Protein AF-A0A0J6EW82-F1 (afdb_monomer)

Structure (mmCIF, N/CA/C/O backbone):
data_AF-A0A0J6EW82-F1
#
_entry.id   AF-A0A0J6EW82-F1
#
loop_
_atom_site.group_PDB
_atom_site.id
_atom_site.type_symbol
_atom_site.label_atom_id
_atom_site.label_alt_id
_atom_site.label_comp_id
_atom_site.label_asym_id
_atom_site.label_entity_id
_atom_site.label_seq_id
_atom_site.pdbx_PDB_ins_code
_atom_site.Cartn_x
_atom_site.Cartn_y
_atom_site.Cartn_z
_atom_site.occupancy
_atom_site.B_iso_or_equiv
_atom_site.auth_seq_id
_atom_site.auth_comp_id
_atom_site.auth_asym_id
_atom_site.auth_atom_id
_atom_site.pdbx_PDB_model_num
ATOM 1 N N . MET A 1 1 ? 5.554 11.440 16.173 1.00 38.88 1 MET A N 1
ATOM 2 C CA . MET A 1 1 ? 5.107 10.411 15.212 1.00 38.88 1 MET A CA 1
ATOM 3 C C . MET A 1 1 ? 6.269 9.460 15.094 1.00 38.88 1 MET A C 1
ATOM 5 O O . MET A 1 1 ? 7.250 9.786 14.437 1.00 38.88 1 MET A O 1
ATOM 9 N N . ASP A 1 2 ? 6.217 8.384 15.868 1.00 30.38 2 ASP A N 1
ATOM 10 C CA . ASP A 1 2 ? 7.361 7.499 16.044 1.00 30.38 2 ASP A CA 1
ATOM 11 C C . ASP A 1 2 ? 7.336 6.443 14.943 1.00 30.38 2 ASP A C 1
ATOM 13 O O . ASP A 1 2 ? 6.440 5.604 14.874 1.00 30.38 2 ASP A O 1
ATOM 17 N N . MET A 1 3 ? 8.297 6.568 14.030 1.00 38.28 3 MET A N 1
ATOM 18 C CA . MET A 1 3 ? 8.559 5.620 12.953 1.00 38.28 3 MET A CA 1
ATOM 19 C C . MET A 1 3 ? 8.978 4.273 13.560 1.00 38.28 3 MET A C 1
ATOM 21 O O . MET A 1 3 ? 9.815 4.232 14.463 1.00 38.28 3 MET A O 1
ATOM 25 N N . ILE A 1 4 ? 8.410 3.169 13.068 1.00 42.91 4 ILE A N 1
ATOM 26 C CA . ILE A 1 4 ? 8.786 1.812 13.489 1.00 42.91 4 ILE A CA 1
ATOM 27 C C . ILE A 1 4 ? 10.254 1.573 13.091 1.00 42.91 4 ILE A C 1
ATOM 29 O O . ILE A 1 4 ? 10.604 1.627 11.913 1.00 42.91 4 ILE A O 1
ATOM 33 N N . ALA A 1 5 ? 11.121 1.368 14.086 1.00 42.41 5 ALA A N 1
ATOM 34 C CA . ALA A 1 5 ? 12.573 1.295 13.926 1.00 42.41 5 ALA A CA 1
ATOM 35 C C . ALA A 1 5 ? 13.065 -0.108 13.520 1.00 42.41 5 ALA A C 1
ATOM 37 O O . ALA A 1 5 ? 12.645 -1.109 14.099 1.00 42.41 5 ALA A O 1
ATOM 38 N N . CYS A 1 6 ? 14.038 -0.175 12.603 1.00 39.12 6 CYS A N 1
ATOM 39 C CA . CYS A 1 6 ? 14.831 -1.380 12.346 1.00 39.12 6 CYS A CA 1
ATOM 40 C C . CYS A 1 6 ? 16.058 -1.404 13.283 1.00 39.12 6 CYS A C 1
ATOM 42 O O . CYS A 1 6 ? 16.904 -0.506 13.192 1.00 39.12 6 CYS A O 1
ATOM 44 N N . PRO A 1 7 ? 16.221 -2.408 14.164 1.00 37.25 7 PRO A N 1
ATOM 45 C CA . PRO A 1 7 ? 17.403 -2.502 15.014 1.00 37.25 7 PRO A CA 1
ATOM 46 C C . PRO A 1 7 ? 18.641 -2.819 14.156 1.00 37.25 7 PRO A C 1
ATOM 48 O O . PRO A 1 7 ? 18.728 -3.902 13.584 1.00 37.25 7 PRO A O 1
ATOM 51 N N . GLY A 1 8 ? 19.600 -1.887 14.058 1.00 43.53 8 GLY A N 1
ATOM 52 C CA . GLY A 1 8 ? 20.928 -2.156 13.472 1.00 43.53 8 GLY A CA 1
ATOM 53 C C . GLY A 1 8 ? 21.491 -1.136 12.474 1.00 43.53 8 GLY A C 1
ATOM 54 O O . GLY A 1 8 ? 22.644 -1.279 12.075 1.00 43.53 8 GLY A O 1
ATOM 55 N N . CYS A 1 9 ? 20.751 -0.096 12.079 1.00 43.25 9 CYS A N 1
ATOM 56 C CA . CYS A 1 9 ? 21.273 0.927 11.160 1.00 43.25 9 CYS A CA 1
ATOM 57 C C . CYS A 1 9 ? 21.929 2.101 11.920 1.00 43.25 9 CYS A C 1
ATOM 59 O O . CYS A 1 9 ? 21.251 2.704 12.741 1.00 43.25 9 CYS A O 1
ATOM 61 N N . PRO A 1 10 ? 23.202 2.486 11.672 1.00 39.00 10 PRO A N 1
ATOM 62 C CA . PRO A 1 10 ? 23.894 3.538 12.437 1.00 39.00 10 PRO A CA 1
ATOM 63 C C . PRO A 1 10 ? 23.542 4.983 12.031 1.00 39.00 10 PRO A C 1
ATOM 65 O O . PRO A 1 10 ? 24.054 5.929 12.627 1.00 39.00 10 PRO A O 1
ATOM 68 N N . TRP A 1 11 ? 22.691 5.184 11.024 1.00 43.50 11 TRP A N 1
ATOM 69 C CA . TRP A 1 11 ? 22.458 6.487 10.386 1.00 43.50 11 TRP A CA 1
ATOM 70 C C . TRP A 1 11 ? 21.179 7.168 10.904 1.00 43.50 11 TRP A C 1
ATOM 72 O O . TRP A 1 11 ? 20.252 7.444 10.153 1.00 43.50 11 TRP A O 1
ATOM 82 N N . TRP A 1 12 ? 21.130 7.440 12.210 1.00 39.06 12 TRP A N 1
ATOM 83 C CA . TRP A 1 12 ? 19.939 7.900 12.950 1.00 39.06 12 TRP A CA 1
ATOM 84 C C . TRP A 1 12 ? 19.490 9.358 12.703 1.00 39.06 12 TRP A C 1
ATOM 86 O O . TRP A 1 12 ? 18.571 9.819 13.370 1.00 39.06 12 TRP A O 1
ATOM 96 N N . TRP A 1 13 ? 20.092 10.100 11.763 1.00 31.33 13 TRP A N 1
ATOM 97 C CA . TRP A 1 13 ? 19.781 11.533 11.563 1.00 31.33 13 TRP A CA 1
ATOM 98 C C . TRP A 1 13 ? 19.581 11.979 10.114 1.00 31.33 13 TRP A C 1
ATOM 100 O O . TRP A 1 13 ? 19.466 13.174 9.851 1.00 31.33 13 TRP A O 1
ATOM 110 N N . VAL A 1 14 ? 19.488 11.048 9.166 1.00 39.28 14 VAL A N 1
ATOM 111 C CA . VAL A 1 14 ? 19.073 11.383 7.802 1.00 39.28 14 VAL A CA 1
ATOM 112 C C . VAL A 1 14 ? 17.770 10.644 7.548 1.00 39.28 14 VAL A C 1
ATOM 114 O O . VAL A 1 14 ? 17.725 9.423 7.667 1.00 39.28 14 VAL A O 1
ATOM 117 N N . LEU A 1 15 ? 16.729 11.366 7.132 1.00 48.44 15 LEU A N 1
ATOM 118 C CA . LEU A 1 15 ? 15.647 10.836 6.291 1.00 48.44 15 LEU A CA 1
ATOM 119 C C . LEU A 1 15 ? 16.258 10.393 4.940 1.00 48.44 15 LEU A C 1
ATOM 121 O O . LEU A 1 15 ? 15.968 10.940 3.882 1.00 48.44 15 LEU A O 1
ATOM 125 N N . GLY A 1 16 ? 17.248 9.504 5.008 1.00 56.69 16 GLY A N 1
ATOM 126 C CA . GLY A 1 16 ? 18.199 9.163 3.965 1.00 56.69 16 GLY A CA 1
ATOM 127 C C . GLY A 1 16 ? 17.728 7.895 3.303 1.00 56.69 16 GLY A C 1
ATOM 128 O O . GLY A 1 16 ? 18.198 6.805 3.611 1.00 56.69 16 GLY A O 1
ATOM 129 N N . GLY A 1 17 ? 16.746 8.050 2.432 1.00 72.25 17 GLY A N 1
ATOM 130 C CA . GLY A 1 17 ? 16.238 6.984 1.595 1.00 72.25 17 GLY A CA 1
ATOM 131 C C . GLY A 1 17 ? 15.633 7.582 0.339 1.00 72.25 17 GLY A C 1
ATOM 132 O O . GLY A 1 17 ? 15.106 8.694 0.353 1.00 72.25 17 GLY A O 1
ATOM 133 N N . THR A 1 18 ? 15.722 6.849 -0.760 1.00 89.25 18 THR A N 1
ATOM 134 C CA . THR A 1 18 ? 14.992 7.189 -1.979 1.00 89.25 18 THR A CA 1
ATOM 135 C C . THR A 1 18 ? 13.639 6.493 -1.918 1.00 89.25 18 THR A C 1
ATOM 137 O O . THR A 1 18 ? 13.569 5.328 -1.514 1.00 89.25 18 THR A O 1
ATOM 140 N N . LEU A 1 19 ? 12.569 7.196 -2.310 1.00 92.12 19 LEU A N 1
ATOM 141 C CA . LEU A 1 19 ? 11.243 6.582 -2.426 1.00 92.12 19 LEU A CA 1
ATOM 142 C C . LEU A 1 19 ? 11.340 5.358 -3.332 1.00 92.12 19 LEU A C 1
ATOM 144 O O . LEU A 1 19 ? 11.919 5.430 -4.420 1.00 92.12 19 LEU A O 1
ATOM 148 N N . LEU A 1 20 ? 10.769 4.247 -2.892 1.00 93.50 20 LEU A N 1
ATOM 149 C CA . LEU A 1 20 ? 10.822 2.995 -3.623 1.00 93.50 20 LEU A CA 1
ATOM 150 C C . LEU A 1 20 ? 10.197 3.163 -5.016 1.00 93.50 20 LEU A C 1
ATOM 152 O O . LEU A 1 20 ? 10.794 2.742 -6.003 1.00 93.50 20 LEU A O 1
ATOM 156 N N . SER A 1 21 ? 9.091 3.902 -5.136 1.00 92.94 21 SER A N 1
ATOM 157 C CA . SER A 1 21 ? 8.488 4.224 -6.437 1.00 92.94 21 SER A CA 1
ATOM 158 C C . SER A 1 21 ? 9.432 4.978 -7.381 1.00 92.94 21 SER A C 1
ATOM 160 O O . SER A 1 21 ? 9.441 4.705 -8.578 1.00 92.94 21 SER A O 1
ATOM 162 N N . LYS A 1 22 ? 10.297 5.866 -6.871 1.00 91.56 22 LYS A N 1
ATOM 163 C CA . LYS A 1 22 ? 11.302 6.571 -7.691 1.00 91.56 22 LYS A CA 1
ATOM 164 C C . LYS A 1 22 ? 12.395 5.647 -8.222 1.00 91.56 22 LYS A C 1
ATOM 166 O O . LYS A 1 22 ? 12.989 5.970 -9.244 1.00 91.56 22 LYS A O 1
ATOM 171 N N . ARG A 1 23 ? 12.674 4.536 -7.541 1.00 91.19 23 ARG A N 1
ATOM 172 C CA . ARG A 1 23 ? 13.647 3.532 -8.000 1.00 91.19 23 ARG A CA 1
ATOM 173 C C . ARG A 1 23 ? 13.040 2.531 -8.974 1.00 91.19 23 ARG A C 1
ATOM 175 O O . ARG A 1 23 ? 13.759 1.972 -9.789 1.00 91.19 23 ARG A O 1
ATOM 182 N N . LEU A 1 24 ? 11.737 2.302 -8.852 1.00 93.00 24 LEU A N 1
ATOM 183 C CA . LEU A 1 24 ? 10.991 1.346 -9.660 1.00 93.00 24 LEU A CA 1
ATOM 184 C C . LEU A 1 24 ? 10.395 1.949 -10.933 1.00 93.00 24 LEU A C 1
ATOM 186 O O . LEU A 1 24 ? 9.987 1.200 -11.816 1.00 93.00 24 LEU A O 1
ATOM 190 N N . ARG A 1 25 ? 10.266 3.277 -11.006 1.00 93.31 25 ARG A N 1
ATOM 191 C CA . ARG A 1 25 ? 9.607 3.937 -12.135 1.00 93.31 25 ARG A CA 1
ATOM 192 C C . ARG A 1 25 ? 10.386 3.772 -13.434 1.00 93.31 25 ARG A C 1
ATOM 194 O O . ARG A 1 25 ? 11.607 3.905 -13.455 1.00 93.31 25 ARG A O 1
ATOM 201 N N . ASP A 1 26 ? 9.644 3.624 -14.521 1.00 90.81 26 ASP A N 1
ATOM 202 C CA . ASP A 1 26 ? 10.152 3.764 -15.876 1.00 90.81 26 ASP A CA 1
ATOM 203 C C . ASP A 1 26 ? 10.637 5.213 -16.082 1.00 90.81 26 ASP A C 1
ATOM 205 O O . ASP A 1 26 ? 9.841 6.154 -15.980 1.00 90.81 26 ASP A O 1
ATOM 209 N N . PRO A 1 27 ? 11.937 5.444 -16.339 1.00 88.75 27 PRO A N 1
ATOM 210 C CA . PRO A 1 27 ? 12.462 6.791 -16.531 1.00 88.75 27 PRO A CA 1
ATOM 211 C C . PRO A 1 27 ? 12.003 7.423 -17.852 1.00 88.75 27 PRO A C 1
ATOM 213 O O . PRO A 1 27 ? 12.132 8.637 -18.009 1.00 88.75 27 PRO A O 1
ATOM 216 N N . THR A 1 28 ? 11.492 6.627 -18.795 1.00 88.06 28 THR A N 1
ATOM 217 C CA . THR A 1 28 ? 11.029 7.084 -20.112 1.00 88.06 28 THR A CA 1
ATOM 218 C C . THR A 1 28 ? 9.586 7.579 -20.098 1.00 88.06 28 THR A C 1
ATOM 220 O O . THR A 1 28 ? 9.190 8.324 -20.995 1.00 88.06 28 THR A O 1
ATOM 223 N N . LYS A 1 29 ? 8.808 7.205 -19.076 1.00 83.44 29 LYS A N 1
ATOM 224 C CA . LYS A 1 29 ? 7.420 7.633 -18.904 1.00 83.44 29 LYS A CA 1
ATOM 225 C C . LYS A 1 29 ? 7.329 8.846 -17.983 1.00 83.44 29 LYS A C 1
ATOM 227 O O . LYS A 1 29 ? 8.015 8.943 -16.967 1.00 83.44 29 LYS A O 1
ATOM 232 N N . GLU A 1 30 ? 6.445 9.773 -18.343 1.00 81.25 30 GLU A N 1
ATOM 233 C CA . GLU A 1 30 ? 6.107 10.920 -17.494 1.00 81.25 30 GLU A CA 1
ATOM 234 C C . GLU A 1 30 ? 5.217 10.493 -16.315 1.00 81.25 30 GLU A C 1
ATOM 236 O O . GLU A 1 30 ? 5.429 10.925 -15.182 1.00 81.25 30 GLU A O 1
ATOM 241 N N . SER A 1 31 ? 4.268 9.588 -16.572 1.00 82.06 31 SER A N 1
ATOM 242 C CA . SER A 1 31 ? 3.411 8.977 -15.556 1.00 82.06 31 SER A CA 1
ATOM 243 C C . SER A 1 31 ? 4.176 7.982 -14.686 1.00 82.06 31 SER A C 1
ATOM 245 O O . SER A 1 31 ? 5.065 7.273 -15.166 1.00 82.06 31 SER A O 1
ATOM 247 N N . LEU A 1 32 ? 3.763 7.844 -13.424 1.00 84.88 32 LEU A N 1
ATOM 248 C CA . LEU A 1 32 ? 4.292 6.805 -12.548 1.00 84.88 32 LEU A CA 1
ATOM 249 C C . LEU A 1 32 ? 3.857 5.421 -13.065 1.00 84.88 32 LEU A C 1
ATOM 251 O O . LEU A 1 32 ? 2.681 5.084 -13.066 1.00 84.88 32 LEU A O 1
ATOM 255 N N . SER A 1 33 ? 4.821 4.648 -13.559 1.00 88.56 33 SER A N 1
ATOM 256 C CA . SER A 1 33 ? 4.640 3.308 -14.126 1.00 88.56 33 SER A CA 1
ATOM 257 C C . SER A 1 33 ? 5.878 2.494 -13.803 1.00 88.56 33 SER A C 1
ATOM 259 O O . SER A 1 33 ? 6.982 3.033 -13.838 1.00 88.56 33 SER A O 1
ATOM 261 N N . LEU A 1 34 ? 5.714 1.206 -13.520 1.00 91.25 34 LEU A N 1
ATOM 262 C CA . LEU A 1 34 ? 6.826 0.289 -13.278 1.00 91.25 34 LEU A CA 1
ATOM 263 C C . LEU A 1 34 ? 7.735 0.182 -14.514 1.00 91.25 34 LEU A C 1
ATOM 265 O O . LEU A 1 34 ? 7.236 0.035 -15.632 1.00 91.25 34 LEU A O 1
ATOM 269 N N . ASP A 1 35 ? 9.052 0.216 -14.302 1.00 90.94 35 ASP A N 1
ATOM 270 C CA . ASP A 1 35 ? 10.047 -0.133 -15.315 1.00 90.94 35 ASP A CA 1
ATOM 271 C C . ASP A 1 35 ? 10.024 -1.645 -15.559 1.00 90.94 35 ASP A C 1
ATOM 273 O O . ASP A 1 35 ? 10.430 -2.450 -14.718 1.00 90.94 35 ASP A O 1
ATOM 277 N N . LEU A 1 36 ? 9.544 -2.037 -16.738 1.00 86.06 36 LEU A N 1
ATOM 278 C CA . LEU A 1 36 ? 9.432 -3.441 -17.134 1.00 86.06 36 LEU A CA 1
ATOM 279 C C . LEU A 1 36 ? 10.788 -4.084 -17.475 1.00 86.06 36 LEU A C 1
ATOM 281 O O . LEU A 1 36 ? 10.833 -5.284 -17.736 1.00 86.06 36 LEU A O 1
ATOM 285 N N . ASN A 1 37 ? 11.881 -3.314 -17.481 1.00 89.25 37 ASN A N 1
ATOM 286 C CA . ASN A 1 37 ? 13.237 -3.826 -17.685 1.00 89.25 37 ASN A CA 1
ATOM 287 C C . ASN A 1 37 ? 13.924 -4.247 -16.378 1.00 89.25 37 ASN A C 1
ATOM 289 O O . ASN A 1 37 ? 15.044 -4.764 -16.423 1.00 89.25 37 ASN A O 1
ATOM 293 N N . LEU A 1 38 ? 13.286 -4.034 -15.220 1.00 90.31 38 LEU A N 1
ATOM 294 C CA . LEU A 1 38 ? 13.800 -4.511 -13.939 1.00 90.31 38 LEU A CA 1
ATOM 295 C C . LEU A 1 38 ? 13.918 -6.035 -13.941 1.00 90.31 38 LEU A C 1
ATOM 297 O O . LEU A 1 38 ? 13.061 -6.749 -14.462 1.00 90.31 38 LEU A O 1
ATOM 301 N N . SER A 1 39 ? 14.986 -6.543 -13.329 1.00 92.75 39 SER A N 1
ATOM 302 C CA . SER A 1 39 ? 15.170 -7.984 -13.225 1.00 92.75 39 SER A CA 1
ATOM 303 C C . SER A 1 39 ? 14.129 -8.598 -12.283 1.00 92.75 39 SER A C 1
ATOM 305 O O . SER A 1 39 ? 13.787 -8.014 -11.252 1.00 92.75 39 SER A O 1
ATOM 307 N N . ASP A 1 40 ? 13.686 -9.825 -12.574 1.00 92.00 40 ASP A N 1
ATOM 308 C CA . ASP A 1 40 ? 12.821 -10.597 -11.668 1.00 92.00 40 ASP A CA 1
ATOM 309 C C . ASP A 1 40 ? 13.413 -10.694 -10.251 1.00 92.00 40 ASP A C 1
ATOM 311 O O . ASP A 1 40 ? 12.673 -10.722 -9.271 1.00 92.00 40 ASP A O 1
ATOM 315 N N . SER A 1 41 ? 14.745 -10.734 -10.134 1.00 93.19 41 SER A N 1
ATOM 316 C CA . SER A 1 41 ? 15.450 -10.756 -8.849 1.00 93.19 41 SER A CA 1
ATOM 317 C C . SER A 1 41 ? 15.247 -9.458 -8.065 1.00 93.19 41 SER A C 1
ATOM 319 O O . SER A 1 41 ? 14.982 -9.501 -6.865 1.00 93.19 41 SER A O 1
ATOM 321 N N . ASP A 1 42 ? 15.365 -8.302 -8.717 1.00 93.44 42 ASP A N 1
ATOM 322 C CA . ASP A 1 42 ? 15.166 -7.006 -8.062 1.00 93.44 42 ASP A CA 1
ATOM 323 C C . ASP A 1 42 ? 13.700 -6.807 -7.675 1.00 93.44 42 ASP A C 1
AT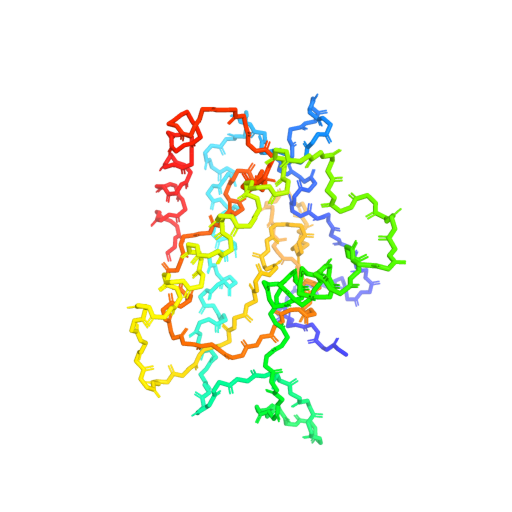OM 325 O O . ASP A 1 42 ? 13.411 -6.421 -6.541 1.00 93.44 42 ASP A O 1
ATOM 329 N N . LEU A 1 43 ? 12.767 -7.174 -8.562 1.00 94.44 43 LEU A N 1
ATOM 330 C CA . LEU A 1 43 ? 11.335 -7.157 -8.257 1.00 94.44 43 LEU A CA 1
ATOM 331 C C . LEU A 1 43 ? 10.999 -8.067 -7.073 1.00 94.44 43 LEU A C 1
ATOM 333 O O . LEU A 1 43 ? 10.236 -7.669 -6.200 1.00 94.44 43 LEU A O 1
ATOM 337 N N . GLN A 1 44 ? 11.596 -9.259 -6.9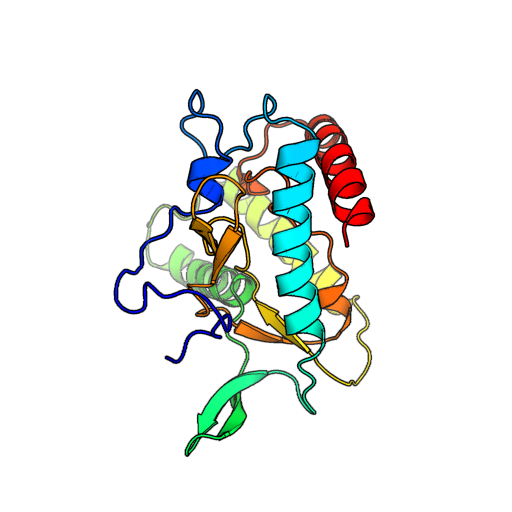88 1.00 94.75 44 GLN A N 1
ATOM 338 C CA . GLN A 1 44 ? 11.401 -10.157 -5.848 1.00 94.75 44 GLN A CA 1
ATOM 339 C C . GLN A 1 44 ? 11.909 -9.556 -4.535 1.00 94.75 44 GLN A C 1
ATOM 341 O O . GLN A 1 44 ? 11.200 -9.654 -3.537 1.00 94.75 44 GLN A O 1
ATOM 346 N N . LYS A 1 45 ? 13.081 -8.902 -4.515 1.00 94.06 45 LYS A N 1
ATOM 347 C CA . LYS A 1 45 ? 13.588 -8.212 -3.309 1.00 94.06 45 LYS A CA 1
ATOM 348 C C . LYS A 1 45 ? 12.614 -7.134 -2.835 1.00 94.06 45 LYS A C 1
ATOM 350 O O . LYS A 1 45 ? 12.275 -7.060 -1.657 1.00 94.06 45 LYS A O 1
ATOM 355 N N . VAL A 1 46 ? 12.137 -6.329 -3.776 1.00 94.62 46 VAL A N 1
ATOM 356 C CA . VAL A 1 46 ? 11.200 -5.230 -3.536 1.00 94.62 46 VAL A CA 1
ATOM 357 C C . VAL A 1 46 ? 9.862 -5.749 -3.015 1.00 94.62 46 VAL A C 1
ATOM 359 O O . VAL A 1 46 ? 9.367 -5.289 -1.986 1.00 94.62 46 VAL A O 1
ATOM 362 N N . TYR A 1 47 ? 9.287 -6.735 -3.701 1.00 96.12 47 TYR A N 1
ATOM 363 C CA . TYR A 1 47 ? 8.027 -7.360 -3.318 1.00 96.12 47 TYR A CA 1
ATOM 364 C C . TYR A 1 47 ? 8.123 -8.073 -1.979 1.00 96.12 47 TYR A C 1
ATOM 366 O O . TYR A 1 47 ? 7.198 -7.954 -1.183 1.00 96.12 47 TYR A O 1
ATOM 374 N N . HIS A 1 48 ? 9.247 -8.725 -1.690 1.00 95.25 48 HIS A N 1
ATOM 375 C CA . HIS A 1 48 ? 9.492 -9.329 -0.389 1.00 95.25 48 HIS A CA 1
ATOM 376 C C . HIS A 1 48 ? 9.512 -8.272 0.723 1.00 95.25 48 HIS A C 1
ATOM 378 O O . HIS A 1 48 ? 8.863 -8.443 1.749 1.00 95.25 48 HIS A O 1
ATOM 384 N N . GLY A 1 49 ? 10.187 -7.140 0.506 1.00 94.06 49 GLY A N 1
ATOM 385 C CA . GLY A 1 49 ? 10.181 -6.033 1.460 1.00 94.06 49 GLY A CA 1
ATOM 386 C C . GLY A 1 49 ? 8.772 -5.495 1.741 1.00 94.06 49 GLY A C 1
ATOM 387 O O . GLY A 1 49 ? 8.386 -5.331 2.899 1.00 94.06 49 GLY A O 1
ATOM 388 N N . MET A 1 50 ? 7.978 -5.270 0.691 1.00 95.38 50 MET A 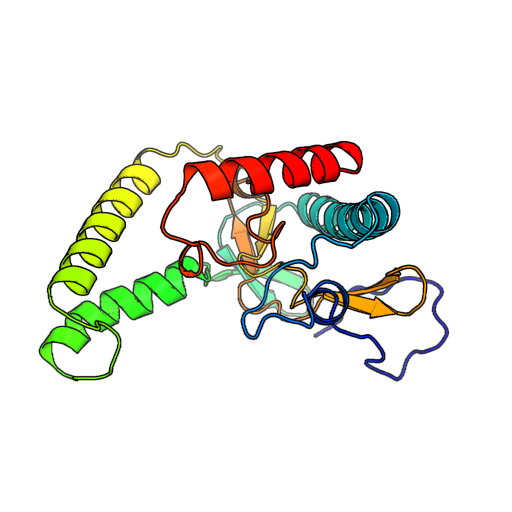N 1
ATOM 389 C CA . MET A 1 50 ? 6.582 -4.835 0.828 1.00 95.38 50 MET A CA 1
ATOM 390 C C . MET A 1 50 ? 5.711 -5.887 1.528 1.00 95.38 50 MET A C 1
ATOM 392 O O . MET A 1 50 ? 4.901 -5.540 2.385 1.00 95.38 50 MET A O 1
ATOM 396 N N . ALA A 1 51 ? 5.895 -7.167 1.197 1.00 94.50 51 ALA A N 1
ATOM 397 C CA . ALA A 1 51 ? 5.215 -8.283 1.844 1.00 94.50 51 ALA A CA 1
ATOM 398 C C . ALA A 1 51 ? 5.520 -8.329 3.346 1.00 94.50 51 ALA A C 1
ATOM 400 O O . ALA A 1 51 ? 4.598 -8.443 4.146 1.00 94.50 51 ALA A O 1
ATOM 401 N N . CYS A 1 52 ? 6.781 -8.141 3.744 1.00 93.94 52 CYS A N 1
ATOM 402 C CA . CYS A 1 52 ? 7.162 -8.051 5.151 1.00 93.94 52 CYS A CA 1
ATOM 403 C C . CYS A 1 52 ? 6.419 -6.920 5.878 1.00 93.94 52 CYS A C 1
ATOM 405 O O . CYS A 1 52 ? 5.898 -7.155 6.964 1.00 93.94 52 CYS A O 1
ATOM 407 N N . ILE A 1 53 ? 6.300 -5.724 5.281 1.00 93.00 53 ILE A N 1
ATOM 408 C CA . ILE A 1 53 ? 5.506 -4.630 5.873 1.00 93.00 53 ILE A CA 1
ATOM 409 C C . ILE A 1 53 ? 4.048 -5.070 6.055 1.00 93.00 53 ILE A C 1
ATOM 411 O O . ILE A 1 53 ? 3.505 -4.949 7.152 1.00 93.00 53 ILE A O 1
ATOM 415 N N . LEU A 1 54 ? 3.420 -5.598 5.000 1.00 92.00 54 LEU A N 1
ATOM 416 C CA . LEU A 1 54 ? 2.020 -6.030 5.033 1.00 92.00 54 LEU A CA 1
ATOM 417 C C . LEU A 1 54 ? 1.778 -7.110 6.098 1.00 92.00 54 LEU A C 1
ATOM 419 O O . LEU A 1 54 ? 0.806 -7.027 6.844 1.00 92.00 54 LEU A O 1
ATOM 423 N N . LEU A 1 55 ? 2.685 -8.082 6.215 1.00 92.06 55 LEU A N 1
ATOM 424 C CA . LEU A 1 55 ? 2.615 -9.151 7.211 1.00 92.06 55 LEU A CA 1
ATOM 425 C C . LEU A 1 55 ? 2.803 -8.637 8.641 1.00 92.06 55 LEU A C 1
ATOM 427 O O . LEU A 1 55 ? 2.148 -9.144 9.548 1.00 92.06 55 LEU A O 1
ATOM 431 N N . GLU A 1 56 ? 3.670 -7.648 8.874 1.00 92.00 56 GLU A N 1
ATOM 432 C CA . GLU A 1 56 ? 3.798 -7.031 10.199 1.00 92.00 56 GLU A CA 1
ATOM 433 C C . GLU A 1 56 ? 2.540 -6.242 10.579 1.00 92.00 56 GLU A C 1
ATOM 435 O O . GLU A 1 56 ? 2.052 -6.373 11.702 1.00 92.00 56 GLU A O 1
ATOM 440 N N . LEU A 1 57 ? 1.960 -5.482 9.645 1.00 90.44 57 LEU A N 1
ATOM 441 C CA . LEU A 1 57 ? 0.708 -4.756 9.883 1.00 90.44 57 LEU A CA 1
ATOM 442 C C . LEU A 1 57 ? -0.468 -5.707 10.140 1.00 90.44 57 LEU A C 1
ATOM 444 O O . LEU A 1 57 ? -1.273 -5.456 11.035 1.00 90.44 57 LEU A O 1
ATOM 448 N N . ALA A 1 58 ? -0.527 -6.837 9.431 1.00 89.75 58 ALA A N 1
ATOM 449 C CA . ALA A 1 58 ? -1.560 -7.855 9.610 1.00 89.75 58 ALA A CA 1
ATOM 450 C C . ALA A 1 58 ? -1.537 -8.528 10.996 1.00 89.75 58 ALA A C 1
ATOM 452 O O . ALA A 1 58 ? -2.504 -9.180 11.373 1.00 89.75 58 ALA A O 1
ATOM 453 N N . LYS A 1 59 ? -0.473 -8.373 11.793 1.00 90.00 59 LYS A N 1
ATOM 454 C CA . LYS A 1 59 ? -0.440 -8.866 13.185 1.00 90.00 59 LYS A CA 1
ATOM 455 C C . LYS A 1 59 ? -1.135 -7.918 14.164 1.00 90.00 59 LYS A C 1
ATOM 457 O O . LYS A 1 59 ? -1.408 -8.305 15.302 1.00 90.00 59 LYS A O 1
ATOM 462 N N . LEU A 1 60 ? -1.390 -6.675 13.758 1.00 90.81 60 LEU A N 1
ATOM 463 C CA . LEU A 1 60 ? -1.987 -5.650 14.606 1.00 90.81 60 LEU A CA 1
ATOM 464 C C . LEU A 1 60 ? -3.503 -5.853 14.667 1.00 90.81 60 LEU A C 1
ATOM 466 O O . LEU A 1 60 ? -4.238 -5.414 13.782 1.00 90.81 60 LEU A O 1
ATOM 470 N N . MET A 1 61 ? -3.957 -6.524 15.726 1.00 92.25 61 MET A N 1
ATOM 471 C CA . MET A 1 61 ? -5.367 -6.840 15.949 1.00 92.25 61 MET A CA 1
ATOM 472 C C . MET A 1 61 ? -6.039 -5.871 16.920 1.00 92.25 61 MET A C 1
ATOM 474 O O . MET A 1 61 ? -5.466 -5.476 17.937 1.00 92.25 61 MET A O 1
ATOM 478 N N . PHE A 1 62 ? -7.303 -5.568 16.648 1.00 91.50 62 PHE A N 1
ATOM 479 C CA . PHE A 1 62 ? -8.111 -4.625 17.410 1.00 91.50 62 PHE A CA 1
ATOM 480 C C . PHE A 1 62 ? -9.538 -5.154 17.627 1.00 91.50 62 PHE A C 1
ATOM 482 O O . PHE A 1 62 ? -10.062 -5.908 16.802 1.00 91.50 62 PHE A O 1
ATOM 489 N N . PRO A 1 63 ? -10.201 -4.750 18.728 1.00 90.44 63 PRO A N 1
ATOM 490 C CA . PRO A 1 63 ? -11.538 -5.233 19.075 1.00 90.44 63 PRO A CA 1
ATOM 491 C C . PRO A 1 63 ? -12.675 -4.527 18.320 1.00 90.44 63 PRO A C 1
ATOM 493 O O . PRO A 1 63 ? -13.812 -4.981 18.390 1.00 90.44 63 PRO A O 1
ATOM 496 N N . ALA A 1 64 ? -12.400 -3.412 17.636 1.00 89.75 64 ALA A N 1
ATOM 497 C CA . ALA A 1 64 ? -13.404 -2.624 16.924 1.00 89.75 64 ALA A CA 1
ATOM 498 C C . ALA A 1 64 ? -12.816 -1.950 15.678 1.00 89.75 64 ALA A C 1
ATOM 500 O O . ALA A 1 64 ? -11.636 -1.615 15.667 1.00 89.75 64 ALA A O 1
ATOM 501 N N . ILE A 1 65 ? -13.658 -1.707 14.671 1.00 88.25 65 ILE A N 1
ATOM 502 C CA . ILE A 1 65 ? -13.352 -0.904 13.474 1.00 88.25 65 ILE A CA 1
ATOM 503 C C . ILE A 1 65 ? -13.338 0.581 13.842 1.00 88.25 65 ILE A C 1
ATOM 505 O O . ILE A 1 65 ? -14.212 1.048 14.576 1.00 88.25 65 ILE A O 1
ATOM 509 N N . GLY A 1 66 ? -12.393 1.340 13.292 1.00 88.50 66 GLY A N 1
ATOM 510 C CA . GLY A 1 66 ? -12.342 2.784 13.499 1.00 88.50 66 GLY A CA 1
ATOM 511 C C . GLY A 1 66 ? -10.995 3.415 13.170 1.00 88.50 66 GLY A C 1
ATOM 512 O O . GLY A 1 66 ? -10.008 2.734 12.910 1.00 88.50 66 GLY A O 1
ATOM 513 N N . GLY A 1 67 ? -10.965 4.743 13.202 1.00 87.44 67 GLY A N 1
ATOM 514 C CA . GLY A 1 67 ? -9.736 5.523 13.170 1.00 87.44 67 GLY A CA 1
ATOM 515 C C . GLY A 1 67 ? -8.974 5.402 14.489 1.00 87.44 67 GLY A C 1
ATOM 516 O O . GLY A 1 67 ? -9.578 5.293 15.567 1.00 87.44 67 GLY A O 1
ATOM 517 N N . LEU A 1 68 ? -7.648 5.429 14.385 1.00 85.75 68 LEU A N 1
ATOM 518 C CA . LEU A 1 68 ? -6.749 5.344 15.528 1.00 85.75 68 LEU A CA 1
ATOM 519 C C . LEU A 1 68 ? -6.516 6.713 16.155 1.00 85.75 68 LEU A C 1
ATOM 521 O O . LEU A 1 68 ? -6.340 7.726 15.481 1.00 85.75 68 LEU A O 1
ATOM 525 N N . GLU A 1 69 ? -6.468 6.723 17.477 1.00 84.75 69 GLU A N 1
ATOM 526 C CA . GLU A 1 69 ? -6.121 7.886 18.273 1.00 84.75 69 GLU A CA 1
ATOM 527 C C . GLU A 1 69 ? -5.112 7.487 19.338 1.00 84.75 69 GLU A C 1
ATOM 529 O O . GLU A 1 69 ? -5.247 6.454 19.998 1.00 84.75 69 GLU A O 1
ATOM 534 N N . LEU A 1 70 ? -4.087 8.319 19.498 1.00 83.06 70 LEU A N 1
ATOM 535 C CA . LEU A 1 70 ? -3.123 8.169 20.570 1.00 83.06 70 LEU A CA 1
ATOM 536 C C . LEU A 1 70 ? -3.633 8.933 21.791 1.00 83.06 70 LEU A C 1
ATOM 538 O O . LEU A 1 70 ? -3.546 10.159 21.845 1.00 83.06 70 LEU A O 1
ATOM 542 N N . ASP A 1 71 ? -4.144 8.205 22.777 1.00 82.31 71 ASP A N 1
ATOM 543 C CA . ASP A 1 71 ? -4.569 8.765 24.056 1.00 82.31 71 ASP A CA 1
ATOM 544 C C . ASP A 1 71 ? -3.566 8.370 25.140 1.00 82.31 71 ASP A C 1
ATOM 546 O O . ASP A 1 71 ? -3.417 7.195 25.479 1.00 82.31 71 ASP A O 1
ATOM 550 N N . SER A 1 72 ? -2.868 9.365 25.690 1.00 86.00 72 SER A N 1
ATOM 551 C CA . SER A 1 72 ? -1.940 9.177 26.812 1.00 86.00 72 SER A CA 1
ATOM 552 C C . SER A 1 72 ? -0.855 8.111 26.553 1.00 86.00 72 SER A C 1
ATOM 554 O O . SER A 1 72 ? -0.444 7.393 27.461 1.00 86.00 72 SER A O 1
ATOM 556 N N . GLY A 1 73 ? -0.397 7.993 25.298 1.00 83.06 73 GLY A N 1
ATOM 557 C CA . GLY A 1 73 ? 0.614 7.016 24.867 1.00 83.06 73 GLY A CA 1
ATOM 558 C C . GLY A 1 73 ? 0.064 5.633 24.499 1.00 83.06 73 GLY A C 1
ATOM 559 O O . GLY A 1 73 ? 0.832 4.762 24.100 1.00 83.06 73 GLY A O 1
ATOM 560 N N . ILE A 1 74 ? -1.252 5.428 24.598 1.00 82.06 74 ILE A N 1
ATOM 561 C CA . ILE A 1 74 ? -1.927 4.181 24.237 1.00 82.06 74 ILE A CA 1
ATOM 562 C C . ILE A 1 74 ? -2.770 4.420 22.985 1.00 82.06 74 ILE A C 1
ATOM 564 O O . ILE A 1 74 ? -3.635 5.296 22.960 1.00 82.06 74 ILE A O 1
ATOM 568 N N . TRP A 1 75 ? -2.539 3.614 21.952 1.00 83.06 75 TRP A N 1
ATOM 569 C CA . TRP A 1 75 ? -3.376 3.613 20.757 1.00 83.06 75 TRP A CA 1
ATOM 570 C C . TRP A 1 75 ? -4.746 3.015 21.067 1.00 83.06 75 TRP A C 1
ATOM 572 O O . TRP A 1 75 ? -4.852 1.910 21.603 1.00 83.06 75 TRP A O 1
ATOM 582 N N . LYS A 1 76 ? -5.802 3.747 20.720 1.00 85.56 76 LYS A N 1
ATOM 583 C CA . LYS A 1 76 ? -7.193 3.321 20.864 1.00 85.56 76 LYS A CA 1
ATOM 584 C C . LYS A 1 76 ? -7.941 3.545 19.561 1.00 85.56 76 LYS A C 1
ATOM 586 O O . LYS A 1 76 ? -7.637 4.457 18.798 1.00 85.56 76 LYS A O 1
ATOM 591 N N . VAL A 1 77 ? -8.954 2.718 19.341 1.00 87.94 77 VAL A N 1
ATOM 592 C CA . VAL A 1 77 ? -9.926 2.915 18.267 1.00 87.94 77 VAL A CA 1
ATOM 593 C C . VAL A 1 77 ? -11.031 3.813 18.812 1.00 87.94 77 VAL A C 1
ATOM 595 O O . VAL A 1 77 ? -11.724 3.419 19.750 1.00 87.94 77 VAL A O 1
ATOM 598 N N . SER A 1 78 ? -11.168 5.027 18.284 1.00 79.94 78 SER A N 1
ATOM 599 C CA . SER A 1 78 ? -12.085 6.030 18.858 1.00 79.94 78 SER A CA 1
ATOM 600 C C . SER A 1 78 ? -12.875 6.840 17.833 1.00 79.94 78 SER A C 1
ATOM 602 O O . SER A 1 78 ? -13.904 7.422 18.181 1.00 79.94 78 SER A O 1
ATOM 604 N N . LYS A 1 79 ? -12.432 6.887 16.571 1.00 72.94 79 LYS A N 1
ATOM 605 C CA . LYS A 1 79 ? -13.014 7.754 15.536 1.00 72.94 79 LYS A CA 1
ATOM 606 C C . LYS A 1 79 ? -13.630 6.944 14.408 1.00 72.94 79 LYS A C 1
ATOM 608 O O . LYS A 1 79 ? -13.342 5.761 14.239 1.00 72.94 79 LYS A O 1
ATOM 613 N N . ARG A 1 80 ? -14.471 7.593 13.599 1.00 74.00 80 ARG A N 1
ATOM 614 C CA . ARG A 1 80 ? -14.813 7.037 12.285 1.00 74.00 80 ARG A CA 1
ATOM 615 C C . ARG A 1 80 ? -13.519 6.913 11.468 1.00 74.00 80 ARG A C 1
ATOM 617 O O . ARG A 1 80 ? -12.708 7.838 11.543 1.00 74.00 80 ARG A O 1
ATOM 624 N N . PRO A 1 81 ? -13.298 5.799 10.749 1.00 74.38 81 PRO A N 1
ATOM 625 C CA . PRO A 1 81 ? -12.169 5.682 9.836 1.00 74.38 81 PRO A CA 1
ATOM 626 C C . PRO A 1 81 ? -12.179 6.842 8.844 1.00 74.38 81 PRO A C 1
ATOM 628 O O . PRO A 1 81 ? -13.218 7.102 8.238 1.00 74.38 81 PRO A O 1
ATOM 631 N N . LEU A 1 82 ? -11.045 7.514 8.666 1.00 69.19 82 LEU A N 1
ATOM 632 C CA . LEU A 1 82 ? -10.824 8.341 7.488 1.00 69.19 82 LEU A CA 1
ATOM 633 C C . LEU A 1 82 ? -10.113 7.454 6.467 1.00 69.19 82 LEU A C 1
ATOM 635 O O . LEU A 1 82 ? -8.907 7.248 6.548 1.00 69.19 82 LEU A O 1
ATOM 639 N N . THR A 1 83 ? -10.890 6.848 5.576 1.00 68.38 83 THR A N 1
ATOM 640 C CA . THR A 1 83 ? -10.346 6.012 4.493 1.00 68.38 83 THR A CA 1
ATOM 641 C C . THR A 1 83 ? -10.053 6.905 3.288 1.00 68.38 83 THR A C 1
ATOM 643 O O . THR A 1 83 ? -10.746 7.909 3.101 1.00 68.38 83 THR A O 1
ATOM 646 N N . LEU A 1 84 ? -9.064 6.568 2.460 1.00 57.62 84 LEU A N 1
ATOM 647 C CA . LEU A 1 84 ? -8.783 7.308 1.223 1.00 57.62 84 LEU A CA 1
ATOM 648 C C . LEU A 1 84 ? -10.022 7.294 0.322 1.00 57.62 84 LEU A C 1
ATOM 650 O O . LEU A 1 84 ? -10.455 8.337 -0.152 1.00 57.62 84 LEU A O 1
ATOM 654 N N . ASN A 1 85 ? -10.683 6.137 0.224 1.00 62.34 85 ASN A N 1
ATOM 655 C CA . ASN A 1 85 ? -11.943 5.986 -0.501 1.00 62.34 85 ASN A CA 1
ATOM 656 C C . ASN A 1 85 ? -13.075 6.833 0.094 1.00 62.34 85 ASN A C 1
ATOM 658 O O . ASN A 1 85 ? -13.915 7.318 -0.650 1.00 62.34 85 ASN A O 1
ATOM 662 N N . MET A 1 86 ? -13.145 7.014 1.419 1.00 57.66 86 MET A N 1
ATOM 663 C CA . MET A 1 86 ? -14.110 7.926 2.048 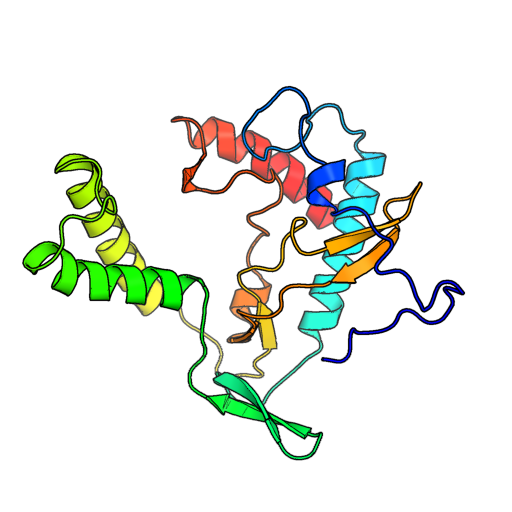1.00 57.66 86 MET A CA 1
ATOM 664 C C . MET A 1 86 ? -13.735 9.376 1.817 1.00 57.66 86 MET A C 1
ATOM 666 O O . MET A 1 86 ? -14.645 10.164 1.646 1.00 57.66 86 MET A O 1
ATOM 670 N N . ASN A 1 87 ? -12.454 9.737 1.786 1.00 54.53 87 ASN A N 1
ATOM 671 C CA . ASN A 1 87 ? -12.039 11.083 1.421 1.00 54.53 87 ASN A CA 1
ATOM 672 C C . ASN A 1 87 ? -12.398 11.363 -0.042 1.00 54.53 87 ASN A C 1
ATOM 674 O O . ASN A 1 87 ? -13.017 12.375 -0.326 1.00 54.53 87 ASN A O 1
ATOM 678 N N . GLU A 1 88 ? -12.131 10.435 -0.961 1.00 56.78 88 GLU A N 1
ATOM 679 C CA . GLU A 1 88 ? -12.566 10.523 -2.358 1.00 56.78 88 GLU A CA 1
ATOM 680 C C . GLU A 1 88 ? -14.092 10.524 -2.493 1.00 56.78 88 GLU A C 1
ATOM 682 O O . GLU A 1 88 ? -14.636 11.295 -3.279 1.00 56.78 88 GLU A O 1
ATOM 687 N N . LEU A 1 89 ? -14.804 9.709 -1.708 1.00 53.38 89 LEU A N 1
ATOM 688 C CA . LEU A 1 89 ? -16.264 9.627 -1.720 1.00 53.38 89 LEU A CA 1
ATOM 689 C C . LEU A 1 89 ? -16.920 10.832 -1.041 1.00 53.38 89 LEU A C 1
ATOM 691 O O . LEU A 1 89 ? -17.983 11.254 -1.476 1.00 53.38 89 LEU A O 1
ATOM 695 N N . GLU A 1 90 ? -16.340 11.398 0.013 1.00 52.16 90 GLU A N 1
ATOM 696 C CA . GLU A 1 90 ? -16.789 12.637 0.650 1.00 52.16 90 GLU A CA 1
ATOM 697 C C . GLU A 1 90 ? -16.446 13.820 -0.236 1.00 52.16 90 GLU A C 1
ATOM 699 O O . GLU A 1 90 ? -17.315 14.659 -0.426 1.00 52.16 90 GLU A O 1
ATOM 704 N N . LEU A 1 91 ? -15.274 13.853 -0.873 1.00 48.47 91 LEU A N 1
ATOM 705 C CA . LEU A 1 91 ? -14.973 14.783 -1.957 1.00 48.47 91 LEU A CA 1
ATOM 706 C C . LEU A 1 91 ? -16.003 14.622 -3.077 1.00 48.47 91 LEU A C 1
ATOM 708 O O . LEU A 1 91 ? -16.517 15.631 -3.530 1.00 48.47 91 LEU A O 1
ATOM 712 N N . ALA A 1 92 ? -16.408 13.406 -3.451 1.00 43.88 92 ALA A N 1
ATOM 713 C CA . ALA A 1 92 ? -17.431 13.133 -4.467 1.00 43.88 92 ALA A CA 1
ATOM 714 C C . ALA A 1 92 ? -18.873 13.472 -4.040 1.00 43.88 92 ALA A C 1
ATOM 716 O O . ALA A 1 92 ? -19.695 13.953 -4.821 1.00 43.88 92 ALA A O 1
ATOM 717 N N . THR A 1 93 ? -19.212 13.263 -2.774 1.00 47.50 93 THR A N 1
ATOM 718 C CA . THR A 1 93 ? -20.533 13.577 -2.212 1.00 47.50 93 THR A CA 1
ATOM 719 C C . THR A 1 93 ? -20.646 15.078 -1.962 1.00 47.50 93 THR A C 1
ATOM 721 O O . THR A 1 93 ? -21.676 15.690 -2.250 1.00 47.50 93 THR A O 1
ATOM 724 N N . GLN A 1 94 ? -19.558 15.709 -1.518 1.00 47.62 94 GLN A N 1
ATOM 725 C CA . GLN A 1 94 ? -19.406 17.152 -1.553 1.00 47.62 94 GLN A CA 1
ATOM 726 C C . GLN A 1 94 ? -19.424 17.650 -2.992 1.00 47.62 94 GLN A C 1
ATOM 728 O O . GLN A 1 94 ? -20.112 18.633 -3.208 1.00 47.62 94 GLN A O 1
ATOM 733 N N . GLN A 1 95 ? -18.833 16.958 -3.977 1.00 46.38 95 GLN A N 1
ATOM 734 C CA . GLN A 1 95 ? -18.957 17.261 -5.412 1.00 46.38 95 GLN A CA 1
ATOM 735 C C . GLN A 1 95 ? -20.406 17.179 -5.900 1.00 46.38 95 GLN A C 1
ATOM 737 O O . GLN A 1 95 ? -20.730 17.881 -6.842 1.00 46.38 95 GLN A O 1
ATOM 742 N N . PHE A 1 96 ? -21.318 16.436 -5.264 1.00 48.34 96 PHE A N 1
ATOM 743 C CA . PHE A 1 96 ? -22.756 16.507 -5.574 1.00 48.34 96 PHE 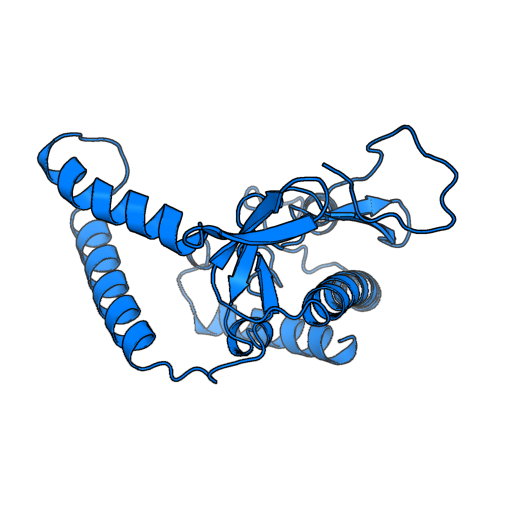A CA 1
ATOM 744 C C . PHE A 1 96 ? -23.390 17.832 -5.112 1.00 48.34 96 PHE A C 1
ATOM 746 O O . PHE A 1 96 ? -24.175 18.438 -5.842 1.00 48.34 96 PHE A O 1
ATOM 753 N N . LEU A 1 97 ? -23.008 18.326 -3.928 1.00 45.34 97 LEU A N 1
ATOM 754 C CA . LEU A 1 97 ? -23.360 19.675 -3.457 1.00 45.34 97 LEU A CA 1
ATOM 755 C C . LEU A 1 97 ? -22.591 20.769 -4.231 1.00 45.34 97 LEU A C 1
ATOM 757 O O . LEU A 1 97 ? -23.104 21.868 -4.432 1.00 45.34 97 LEU A O 1
ATOM 761 N N . HIS A 1 98 ? -21.385 20.460 -4.712 1.00 43.47 98 HIS A N 1
ATOM 762 C CA . HIS A 1 98 ? -20.482 21.340 -5.454 1.00 43.47 98 HIS A CA 1
ATOM 763 C C . HIS A 1 98 ? -20.853 21.433 -6.939 1.00 43.47 98 HIS A C 1
ATOM 765 O O . HIS A 1 98 ? -20.795 22.517 -7.491 1.00 43.47 98 HIS A O 1
ATOM 771 N N . LEU A 1 99 ? -21.353 20.373 -7.577 1.00 42.12 99 LEU A N 1
ATOM 772 C CA . LEU A 1 99 ? -21.955 20.394 -8.919 1.00 42.12 99 LEU A CA 1
ATOM 773 C C . LEU A 1 99 ? -23.103 21.406 -8.979 1.00 42.12 99 LEU A C 1
ATOM 775 O O . LEU A 1 99 ? -23.350 22.016 -10.018 1.00 42.12 99 LEU A O 1
ATOM 779 N N . HIS A 1 100 ? -23.770 21.625 -7.843 1.00 46.44 100 HIS A N 1
ATOM 780 C CA . HIS A 1 100 ? -24.815 22.625 -7.706 1.00 46.44 100 HIS A CA 1
ATOM 781 C C . HIS A 1 100 ? -24.280 24.058 -7.464 1.00 46.44 100 HIS A C 1
ATOM 783 O O . HIS A 1 100 ? -25.027 25.014 -7.694 1.00 46.44 100 HIS A O 1
ATOM 789 N N . HIS A 1 101 ? -23.020 24.244 -7.027 1.00 43.06 101 HIS A N 1
ATOM 790 C CA . HIS A 1 101 ? -22.519 25.535 -6.516 1.00 43.06 101 HIS A CA 1
ATOM 791 C C . HIS A 1 101 ? -21.103 26.001 -6.942 1.00 43.06 101 HIS A C 1
ATOM 793 O O . HIS A 1 101 ? -20.848 27.201 -6.857 1.00 43.06 101 HIS A O 1
ATOM 799 N N . GLN A 1 102 ? -20.187 25.154 -7.419 1.00 43.38 102 GLN A N 1
ATOM 800 C CA . GLN A 1 102 ? -18.828 25.528 -7.845 1.00 43.38 102 GLN A CA 1
ATOM 801 C C . GLN A 1 102 ? -18.331 24.691 -9.042 1.00 43.38 102 GLN A C 1
ATOM 803 O O . GLN A 1 102 ? -18.272 23.465 -9.000 1.00 43.38 102 GLN A O 1
ATOM 808 N N . ARG A 1 103 ? -17.931 25.397 -10.110 1.00 45.91 103 ARG A N 1
ATOM 809 C CA . ARG A 1 103 ? -17.288 24.878 -11.332 1.00 45.91 103 ARG A CA 1
ATOM 810 C C . ARG A 1 103 ? -15.774 24.708 -11.131 1.00 45.91 103 ARG A C 1
ATOM 812 O O . ARG A 1 103 ? -15.003 25.450 -11.729 1.00 45.91 103 ARG A O 1
ATOM 819 N N . ASN A 1 104 ? -15.351 23.781 -10.283 1.00 49.62 104 ASN A N 1
ATOM 820 C CA . ASN A 1 104 ? -13.945 23.368 -10.247 1.00 49.62 104 ASN A CA 1
ATOM 821 C C . ASN A 1 104 ? -13.858 21.979 -10.886 1.00 49.62 104 ASN A C 1
ATOM 823 O O . ASN A 1 104 ? -14.644 21.126 -10.487 1.00 49.62 104 ASN A O 1
ATOM 827 N N . ASP A 1 105 ? -12.967 21.827 -11.870 1.00 56.28 105 ASP A N 1
ATOM 828 C CA . ASP A 1 105 ? -12.499 20.702 -12.722 1.00 56.28 105 ASP A CA 1
ATOM 829 C C . ASP A 1 105 ? -12.672 19.219 -12.271 1.00 56.28 105 ASP A C 1
ATOM 831 O O . ASP A 1 105 ? -11.903 18.349 -12.664 1.00 56.28 105 ASP A O 1
ATOM 835 N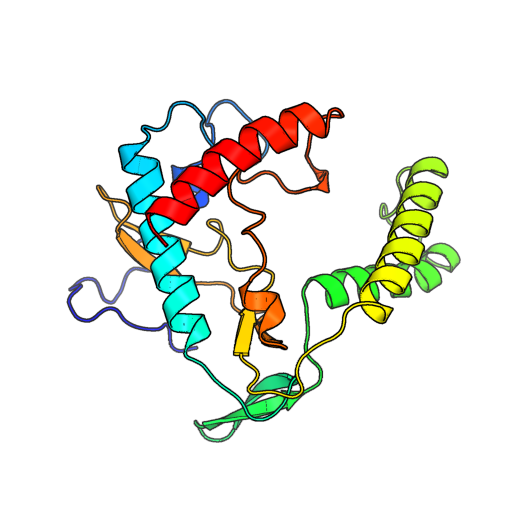 N . ALA A 1 106 ? -13.676 18.868 -11.469 1.00 52.72 106 ALA A N 1
ATOM 836 C CA . ALA A 1 106 ? -13.940 17.513 -10.973 1.00 52.72 106 ALA A CA 1
ATOM 837 C C . ALA A 1 106 ? -14.588 16.597 -12.025 1.00 52.72 106 ALA A C 1
ATOM 839 O O . ALA A 1 106 ? -14.610 15.373 -11.874 1.00 52.72 106 ALA A O 1
ATOM 840 N N . VAL A 1 107 ? -15.150 17.198 -13.071 1.00 58.84 107 VAL A N 1
ATOM 841 C CA . VAL A 1 107 ? -15.832 16.531 -14.173 1.00 58.84 107 VAL A CA 1
ATOM 842 C C . VAL A 1 107 ? -15.390 17.208 -15.461 1.00 58.84 107 VAL A C 1
ATOM 844 O O . VAL A 1 107 ? -15.588 18.414 -15.614 1.00 58.84 107 VAL A O 1
ATOM 847 N N . GLU A 1 108 ? -14.813 16.438 -16.377 1.00 69.12 108 GLU A N 1
ATOM 848 C CA . GLU A 1 108 ? -14.329 16.971 -17.656 1.00 69.12 108 GLU A CA 1
ATOM 849 C C . GLU A 1 108 ? -15.497 17.288 -18.601 1.00 69.12 108 GLU A C 1
ATOM 851 O O . GLU A 1 108 ? -15.534 18.340 -19.240 1.00 69.12 108 GLU A O 1
ATOM 856 N N . ASP A 1 109 ? -16.494 16.398 -18.652 1.00 76.69 109 ASP A N 1
ATOM 857 C CA . ASP A 1 109 ? -17.700 16.552 -19.460 1.00 76.69 109 ASP A CA 1
ATOM 858 C C . ASP A 1 109 ? -18.889 15.715 -18.932 1.00 76.69 109 ASP A C 1
ATOM 860 O O . ASP A 1 109 ? -18.821 15.011 -17.921 1.00 76.69 109 ASP A O 1
ATOM 864 N N . GLY A 1 110 ? -20.034 15.786 -19.619 1.00 76.00 110 GLY A N 1
ATOM 865 C CA . GLY A 1 110 ? -21.231 15.030 -19.232 1.00 76.00 110 GLY A CA 1
ATOM 866 C C . GLY A 1 110 ? -21.070 13.504 -19.305 1.00 76.00 110 GLY A C 1
ATOM 867 O O . GLY A 1 110 ? -21.780 12.783 -18.601 1.00 76.00 110 GLY A O 1
ATOM 868 N N . HIS A 1 111 ? -20.147 13.002 -20.127 1.00 75.88 111 HIS A N 1
ATOM 869 C CA . HIS A 1 111 ? -19.854 11.574 -20.246 1.00 75.88 111 HIS A CA 1
ATOM 870 C C . HIS A 1 111 ? -19.002 11.085 -19.075 1.00 75.88 111 HIS A C 1
ATOM 872 O O . HIS A 1 111 ? -19.317 10.049 -18.490 1.00 75.88 111 HIS A O 1
ATOM 878 N N . ASP A 1 112 ? -17.987 11.854 -18.681 1.00 70.56 112 ASP A N 1
ATOM 879 C CA . ASP A 1 112 ? -17.197 11.631 -17.467 1.00 70.56 112 ASP A CA 1
ATOM 880 C C . ASP A 1 112 ? -18.092 11.634 -16.216 1.00 70.56 112 ASP A C 1
ATOM 882 O O . ASP A 1 112 ? -18.058 10.696 -15.418 1.00 70.56 112 ASP A O 1
ATOM 886 N N . CYS A 1 113 ? -19.007 12.606 -16.113 1.00 72.12 113 CYS A N 1
ATOM 887 C CA . CYS A 1 113 ? -20.001 12.665 -15.035 1.00 72.12 113 CYS A CA 1
ATOM 888 C C . CYS A 1 113 ? -20.842 11.385 -14.949 1.00 72.12 113 CYS A C 1
ATOM 890 O O . CYS A 1 113 ? -20.985 10.779 -13.886 1.00 72.12 113 CYS A O 1
ATOM 892 N N . CYS A 1 114 ? -21.390 10.954 -16.088 1.00 76.44 114 CYS A N 1
ATOM 893 C CA . CYS A 1 114 ? -22.233 9.767 -16.167 1.00 76.44 114 CYS A CA 1
ATOM 894 C C . CYS A 1 114 ? -21.457 8.501 -15.776 1.00 76.44 114 CYS A C 1
ATOM 896 O O . CYS A 1 114 ? -21.948 7.693 -14.985 1.00 76.44 114 CYS A O 1
ATOM 898 N N . LYS A 1 115 ? -20.222 8.348 -16.270 1.00 75.88 115 LYS A N 1
ATOM 899 C CA . LYS A 1 115 ? -19.339 7.232 -15.910 1.00 75.88 115 LYS A CA 1
ATOM 900 C C . LYS A 1 115 ? -19.061 7.186 -14.411 1.00 75.88 115 LYS A C 1
ATOM 902 O O . LYS A 1 115 ? -19.261 6.132 -13.809 1.00 75.88 115 LYS A O 1
ATOM 907 N N . LYS A 1 116 ? -18.654 8.310 -13.811 1.00 70.88 116 LYS A N 1
ATOM 908 C CA . LYS A 1 116 ? -18.385 8.418 -12.368 1.00 70.88 116 LYS A CA 1
ATOM 909 C C . LYS A 1 116 ? -19.630 8.087 -11.546 1.00 70.88 116 LYS A C 1
ATOM 911 O O . LYS A 1 116 ? -19.560 7.260 -10.642 1.00 70.88 116 LYS A O 1
ATOM 916 N N . TYR A 1 117 ? -20.791 8.619 -11.928 1.00 73.31 117 TYR A N 1
ATOM 917 C CA . TYR A 1 117 ? -22.061 8.319 -11.263 1.00 73.31 117 TYR A CA 1
ATOM 918 C C . TYR A 1 117 ? -22.413 6.825 -11.299 1.00 73.31 117 TYR A C 1
ATOM 920 O O . TYR A 1 117 ? -22.744 6.238 -10.267 1.00 73.31 117 TYR A O 1
ATOM 928 N N . ILE A 1 118 ? -22.310 6.186 -12.470 1.00 79.31 118 ILE A N 1
ATOM 929 C CA . ILE A 1 118 ? -22.565 4.746 -12.608 1.00 79.31 118 ILE A CA 1
ATOM 930 C C . ILE A 1 118 ? -21.574 3.948 -11.755 1.00 79.31 118 ILE A C 1
ATOM 932 O O . ILE A 1 118 ? -21.994 3.043 -11.032 1.00 79.31 118 ILE A O 1
ATOM 936 N N . ALA A 1 119 ? -20.284 4.291 -11.805 1.00 74.12 119 ALA A N 1
ATOM 937 C CA . ALA A 1 119 ? -19.253 3.643 -11.001 1.00 74.12 119 ALA A CA 1
ATOM 938 C C . ALA A 1 119 ? -19.572 3.732 -9.499 1.00 74.12 119 ALA A C 1
ATOM 940 O O . ALA A 1 119 ? -19.497 2.720 -8.804 1.00 74.12 119 ALA A O 1
ATOM 941 N N . TRP A 1 120 ? -20.035 4.885 -9.011 1.00 71.19 120 TRP A N 1
ATOM 942 C CA . TRP A 1 120 ? -20.444 5.059 -7.615 1.00 71.19 120 TRP A CA 1
ATOM 943 C C . TRP A 1 120 ? -21.666 4.225 -7.237 1.00 71.19 120 TRP A C 1
ATOM 945 O O . TRP A 1 120 ? -21.666 3.582 -6.187 1.00 71.19 120 TRP A O 1
ATOM 955 N N . CYS A 1 121 ? -22.701 4.186 -8.081 1.00 76.25 121 CYS A N 1
ATOM 956 C CA . CYS A 1 121 ? -23.870 3.342 -7.828 1.00 76.25 121 CYS A CA 1
ATOM 957 C C . CYS A 1 121 ? -23.491 1.858 -7.755 1.00 76.25 121 CYS A C 1
ATOM 959 O O . CYS A 1 121 ? -23.986 1.134 -6.887 1.00 76.25 121 CYS A O 1
ATOM 961 N N . LEU A 1 122 ? -22.605 1.408 -8.646 1.00 78.12 122 LEU A N 1
ATOM 962 C CA . LEU A 1 122 ? -22.099 0.038 -8.650 1.00 78.12 122 LEU A CA 1
ATOM 963 C C . LEU A 1 122 ? -21.253 -0.246 -7.409 1.00 78.12 122 LEU A C 1
ATOM 965 O O . LEU A 1 122 ? -21.498 -1.246 -6.738 1.00 78.12 122 LEU A O 1
ATOM 969 N N . PHE A 1 123 ? -20.327 0.647 -7.059 1.00 71.88 123 PHE A N 1
ATOM 970 C CA . PHE A 1 123 ? -19.503 0.524 -5.860 1.00 71.88 123 PHE A CA 1
ATOM 971 C C . PHE A 1 123 ? -20.362 0.427 -4.600 1.00 71.88 123 PHE A C 1
ATOM 973 O O . PHE A 1 123 ? -20.200 -0.502 -3.814 1.00 71.88 123 PHE A O 1
ATOM 980 N N . HIS A 1 124 ? -21.337 1.325 -4.436 1.00 68.94 124 HIS A N 1
ATOM 981 C CA . HIS A 1 124 ? -22.217 1.324 -3.270 1.00 68.94 124 HIS A CA 1
ATOM 982 C C . HIS A 1 124 ? -23.042 0.038 -3.169 1.00 68.94 124 HIS A C 1
ATOM 984 O O . HIS A 1 124 ? -23.278 -0.475 -2.076 1.00 68.94 124 HIS A O 1
ATOM 990 N N . ARG A 1 125 ? -23.478 -0.508 -4.308 1.00 77.19 125 ARG A N 1
ATOM 991 C CA . ARG A 1 125 ? -24.170 -1.795 -4.336 1.00 77.19 125 ARG A CA 1
ATOM 992 C C . ARG A 1 125 ? -23.244 -2.935 -3.913 1.00 77.19 125 ARG A C 1
ATOM 994 O O . ARG A 1 125 ? -23.619 -3.690 -3.024 1.00 77.19 125 ARG A O 1
ATOM 1001 N N . ILE A 1 126 ? -22.052 -3.027 -4.502 1.00 75.75 126 ILE A N 1
ATOM 1002 C CA . ILE A 1 126 ? -21.067 -4.072 -4.189 1.00 75.75 126 ILE A CA 1
ATOM 1003 C C . ILE A 1 126 ? -20.667 -4.000 -2.714 1.00 75.75 126 ILE A C 1
ATOM 1005 O O . ILE A 1 126 ? -20.726 -5.007 -2.021 1.00 75.75 126 ILE A O 1
ATOM 1009 N N . ALA A 1 127 ? -20.352 -2.808 -2.204 1.00 71.44 127 ALA A N 1
ATOM 1010 C CA . ALA A 1 127 ? -19.957 -2.598 -0.814 1.00 71.44 127 ALA A CA 1
ATOM 1011 C C . ALA A 1 127 ? -21.013 -3.092 0.189 1.00 71.44 127 ALA A C 1
ATOM 1013 O O . ALA A 1 127 ? -20.665 -3.582 1.257 1.00 71.44 127 ALA A O 1
ATOM 1014 N N . ARG A 1 128 ? -22.304 -3.007 -0.158 1.00 74.56 128 ARG A N 1
ATOM 1015 C CA . ARG A 1 128 ? -23.404 -3.526 0.672 1.00 74.56 128 ARG A CA 1
ATOM 1016 C C . ARG A 1 128 ? -23.578 -5.041 0.597 1.00 74.56 128 ARG A C 1
ATOM 1018 O O . ARG A 1 128 ? -24.228 -5.607 1.471 1.00 74.56 128 ARG A O 1
ATOM 1025 N N . GLU A 1 129 ? -23.075 -5.671 -0.458 1.00 80.12 129 GLU A N 1
ATOM 1026 C CA . GLU A 1 129 ? -23.151 -7.117 -0.674 1.00 80.12 129 GLU A CA 1
ATOM 1027 C C . GLU A 1 129 ? -21.933 -7.856 -0.080 1.00 80.12 129 GLU A C 1
ATOM 1029 O O . GLU A 1 129 ? -22.000 -9.070 0.121 1.00 80.12 129 GLU A O 1
ATOM 1034 N N . ILE A 1 130 ? -20.847 -7.142 0.253 1.00 75.69 130 ILE A N 1
ATOM 1035 C CA . ILE A 1 130 ? -19.672 -7.710 0.928 1.00 75.69 130 ILE A CA 1
ATOM 1036 C C . ILE A 1 130 ? -20.043 -8.094 2.365 1.00 75.69 130 ILE A C 1
ATOM 1038 O O . ILE A 1 130 ? -20.434 -7.256 3.177 1.00 75.69 130 ILE A O 1
ATOM 1042 N N . GLN A 1 131 ? -19.896 -9.380 2.677 1.00 80.31 131 GLN A N 1
ATOM 1043 C CA . GLN A 1 131 ? -19.985 -9.894 4.041 1.00 80.31 131 GLN A CA 1
ATOM 1044 C C . GLN A 1 131 ? -18.609 -9.810 4.696 1.00 80.31 131 GLN A C 1
ATOM 1046 O O . GLN A 1 131 ? -17.605 -10.121 4.059 1.00 80.31 131 GLN A O 1
ATOM 1051 N N . THR A 1 132 ? -18.581 -9.395 5.958 1.00 80.94 132 THR A N 1
ATOM 1052 C CA . THR A 1 132 ? -17.355 -9.284 6.752 1.00 80.94 132 THR A CA 1
ATOM 1053 C C . THR A 1 132 ? -17.522 -10.034 8.058 1.00 80.94 132 THR A C 1
ATOM 1055 O O . THR A 1 132 ? -18.573 -9.925 8.702 1.00 80.94 132 THR A O 1
ATOM 1058 N N . GLU A 1 133 ? -16.482 -10.737 8.481 1.00 85.19 133 GLU A N 1
ATOM 1059 C CA . GLU A 1 133 ? -16.441 -11.374 9.788 1.00 85.19 133 GLU A CA 1
ATOM 1060 C C . GLU A 1 133 ? -16.514 -10.325 10.917 1.00 85.19 133 GLU A C 1
ATOM 1062 O O . GLU A 1 133 ? -16.023 -9.198 10.779 1.00 85.19 133 GLU A O 1
ATOM 1067 N N . PRO A 1 134 ? -17.115 -10.663 12.072 1.00 86.00 134 PRO A N 1
ATOM 1068 C CA . PRO A 1 134 ? -17.327 -9.720 13.170 1.00 86.00 134 PRO A CA 1
ATOM 1069 C C . PRO A 1 134 ? -16.049 -9.389 13.966 1.00 86.00 134 PRO A C 1
ATOM 1071 O O . PRO A 1 134 ? -16.127 -8.651 14.948 1.00 86.00 134 PRO A O 1
ATOM 1074 N N . GLY A 1 135 ? -14.894 -9.940 13.580 1.00 86.12 135 GLY A N 1
ATOM 1075 C CA . GLY A 1 135 ? -13.587 -9.701 14.191 1.00 86.12 135 GLY A CA 1
ATOM 1076 C C . GLY A 1 135 ? -12.764 -10.986 14.385 1.00 86.12 135 GLY A C 1
ATOM 1077 O O . GLY A 1 135 ? -13.295 -12.086 14.222 1.00 86.12 135 GLY A O 1
ATOM 1078 N N . PRO A 1 136 ? -11.475 -10.876 14.766 1.00 90.56 136 PRO A N 1
ATOM 1079 C CA . PRO A 1 136 ? -10.755 -9.642 15.100 1.00 90.56 136 PRO A CA 1
ATOM 1080 C C . PRO A 1 136 ? -10.504 -8.733 13.885 1.00 90.56 136 PRO A C 1
ATOM 1082 O O . PRO A 1 136 ? -10.389 -9.203 12.754 1.00 90.56 136 PRO A O 1
ATOM 1085 N N . PHE A 1 137 ? -10.432 -7.422 14.128 1.00 92.12 137 PHE A N 1
ATOM 1086 C CA . PHE A 1 137 ? -10.174 -6.412 13.097 1.00 92.12 137 PHE A CA 1
ATOM 1087 C C . PHE A 1 137 ? -8.686 -6.083 13.017 1.00 92.12 137 PHE A C 1
ATOM 1089 O O . PHE A 1 137 ? -7.967 -6.257 14.000 1.00 92.12 137 PHE A O 1
ATOM 1096 N N . HIS A 1 138 ? -8.228 -5.585 11.873 1.00 92.50 138 HIS A N 1
ATOM 1097 C CA . HIS A 1 138 ? -6.807 -5.417 11.578 1.00 92.50 138 HIS A CA 1
ATOM 1098 C C . HIS A 1 138 ? -6.462 -3.983 11.192 1.00 92.50 138 HIS A C 1
ATOM 1100 O O . HIS A 1 138 ? -7.291 -3.264 10.637 1.00 92.50 138 HIS A O 1
ATOM 1106 N N . PHE A 1 139 ? -5.227 -3.574 11.477 1.00 90.44 139 PHE A N 1
ATOM 1107 C CA . PHE A 1 139 ? -4.675 -2.328 10.954 1.00 90.44 139 PHE A CA 1
ATOM 1108 C C . PHE A 1 139 ? -4.602 -2.375 9.425 1.00 90.44 139 PHE A C 1
ATOM 1110 O O . PHE A 1 139 ? -4.106 -3.343 8.848 1.00 90.44 139 PHE A O 1
ATOM 1117 N N . TYR A 1 140 ? -5.051 -1.309 8.776 1.00 89.88 140 TYR A N 1
ATOM 1118 C CA . TYR A 1 140 ? -5.041 -1.167 7.331 1.00 89.88 140 TYR A CA 1
ATOM 1119 C C . TYR A 1 140 ? -4.683 0.266 6.925 1.00 89.88 140 TYR A C 1
ATOM 1121 O O . TYR A 1 140 ? -4.896 1.217 7.679 1.00 89.88 140 TYR A O 1
ATOM 1129 N N . CYS A 1 141 ? -4.116 0.410 5.729 1.00 88.88 141 CYS A N 1
ATOM 1130 C CA . CYS A 1 141 ? -3.760 1.689 5.128 1.00 88.88 141 CYS A CA 1
ATOM 1131 C C . CYS A 1 141 ? -4.072 1.623 3.632 1.00 88.88 141 CYS A C 1
ATOM 1133 O O . CYS A 1 141 ? -3.429 0.852 2.917 1.00 88.88 141 CYS A O 1
ATOM 1135 N N . ASP A 1 142 ? -5.041 2.414 3.164 1.00 83.00 142 ASP A N 1
ATOM 1136 C CA . ASP A 1 142 ? -5.412 2.436 1.738 1.00 83.00 142 ASP A CA 1
ATOM 1137 C C . ASP A 1 142 ? -4.248 2.918 0.854 1.00 83.00 142 ASP A C 1
ATOM 1139 O O . ASP A 1 142 ? -4.082 2.453 -0.275 1.00 83.00 142 ASP A O 1
ATOM 1143 N N . ASP A 1 143 ? -3.425 3.820 1.396 1.00 84.75 143 ASP A N 1
ATOM 1144 C CA . ASP A 1 143 ? -2.344 4.495 0.676 1.00 84.75 143 ASP A CA 1
ATOM 1145 C C . ASP A 1 143 ? -0.972 3.814 0.857 1.00 84.75 143 ASP A C 1
ATOM 1147 O O . ASP A 1 143 ? 0.077 4.340 0.480 1.00 84.75 143 ASP A O 1
ATOM 1151 N N . LEU A 1 144 ? -0.928 2.607 1.434 1.00 89.38 144 LEU A N 1
ATOM 1152 C CA . LEU A 1 144 ? 0.334 1.880 1.556 1.00 89.38 144 LEU A CA 1
ATOM 1153 C C . LEU A 1 144 ? 0.787 1.354 0.190 1.00 89.38 144 LEU A C 1
ATOM 1155 O O . LEU A 1 144 ? 0.373 0.287 -0.268 1.00 89.38 144 LEU A O 1
ATOM 1159 N N . CYS A 1 145 ? 1.700 2.092 -0.433 1.00 91.88 145 CYS A N 1
ATOM 1160 C CA . CYS A 1 145 ? 2.286 1.772 -1.725 1.00 91.88 145 CYS A CA 1
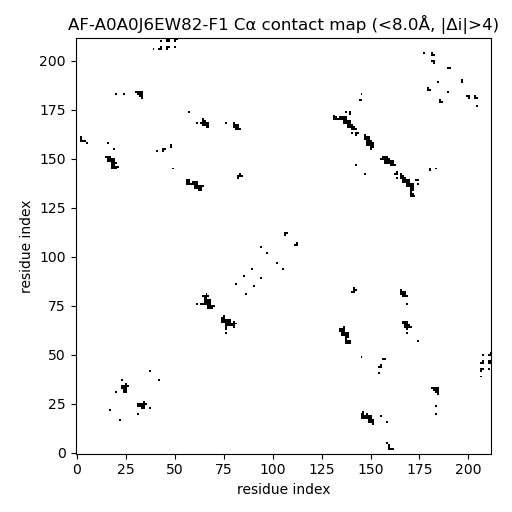ATOM 1161 C C . CYS A 1 145 ? 3.787 2.127 -1.766 1.00 91.88 145 CYS A C 1
ATOM 1163 O O . CYS A 1 145 ? 4.298 2.800 -0.868 1.00 91.88 145 CYS A O 1
ATOM 1165 N N . PRO A 1 146 ? 4.525 1.733 -2.821 1.00 94.25 146 PRO A N 1
ATOM 1166 C CA . PRO A 1 146 ? 5.940 2.070 -2.983 1.00 94.25 146 PRO A CA 1
ATOM 1167 C C . PRO A 1 146 ? 6.263 3.571 -2.959 1.00 94.25 146 PRO A C 1
ATOM 1169 O O . PRO A 1 146 ? 7.413 3.942 -2.730 1.00 94.25 146 PRO A O 1
ATOM 1172 N N . SER A 1 147 ? 5.287 4.453 -3.195 1.00 92.31 147 SER A N 1
ATOM 1173 C CA . SER A 1 147 ? 5.494 5.902 -3.066 1.00 92.31 147 SER A CA 1
ATOM 1174 C C . SER A 1 147 ? 5.613 6.369 -1.621 1.00 92.31 147 SER A C 1
ATOM 1176 O O . SER A 1 147 ? 6.206 7.416 -1.397 1.00 92.31 147 SER A O 1
ATOM 1178 N N . ASN A 1 148 ? 5.174 5.554 -0.662 1.00 92.88 148 ASN A N 1
ATOM 1179 C CA . ASN A 1 148 ? 5.215 5.840 0.771 1.00 92.88 148 ASN A CA 1
ATOM 1180 C C . ASN A 1 148 ? 6.263 4.992 1.509 1.00 92.88 148 ASN A C 1
ATOM 1182 O O . ASN A 1 148 ? 6.288 4.936 2.737 1.00 92.88 148 ASN A O 1
ATOM 1186 N N . VAL A 1 149 ? 7.172 4.340 0.774 1.00 93.94 149 VAL A N 1
ATOM 1187 C CA . VAL A 1 149 ? 8.246 3.509 1.338 1.00 93.94 149 VAL A CA 1
ATOM 1188 C C . VAL A 1 149 ? 9.609 4.063 0.943 1.00 93.94 149 VAL A C 1
ATOM 1190 O O . VAL A 1 149 ? 9.875 4.336 -0.227 1.00 93.94 149 VAL A O 1
ATOM 1193 N N . LEU A 1 150 ? 10.493 4.210 1.926 1.00 93.25 150 LEU A N 1
ATOM 1194 C CA . LEU A 1 150 ? 11.873 4.648 1.752 1.00 93.25 150 LEU A CA 1
ATOM 1195 C C . LEU A 1 150 ? 12.808 3.442 1.708 1.00 93.25 150 LEU A C 1
ATOM 1197 O O . LEU A 1 150 ? 12.680 2.512 2.506 1.00 93.25 150 LEU A O 1
ATOM 1201 N N . THR A 1 151 ? 13.783 3.484 0.799 1.00 91.38 151 THR A N 1
ATOM 1202 C CA . THR A 1 151 ? 14.827 2.458 0.699 1.00 91.38 151 THR A CA 1
ATOM 1203 C C . THR A 1 151 ? 16.223 3.056 0.603 1.00 91.38 151 THR A C 1
ATOM 1205 O O . THR A 1 151 ? 16.394 4.183 0.129 1.00 91.38 151 THR A O 1
ATOM 1208 N N . CYS A 1 152 ? 17.230 2.287 1.010 1.00 87.00 152 CYS A N 1
ATOM 1209 C CA . CYS A 1 152 ? 18.636 2.586 0.759 1.00 87.00 152 CYS A CA 1
ATOM 1210 C C . CYS A 1 152 ? 19.260 1.636 -0.279 1.00 87.00 152 CYS A C 1
ATOM 1212 O O . CYS A 1 152 ? 18.706 0.592 -0.643 1.00 87.00 152 CYS A O 1
ATOM 1214 N N . ASP A 1 153 ? 20.406 2.055 -0.809 1.00 77.56 153 ASP A N 1
ATOM 1215 C CA . ASP A 1 153 ? 21.172 1.313 -1.807 1.00 77.56 153 ASP A CA 1
ATOM 1216 C C . ASP A 1 153 ? 22.109 0.273 -1.171 1.00 77.56 153 ASP A C 1
ATOM 1218 O O . ASP A 1 153 ? 22.537 0.449 -0.026 1.00 77.56 153 ASP A O 1
ATOM 1222 N N . PRO A 1 154 ? 22.494 -0.779 -1.923 1.00 76.69 154 PRO A N 1
ATOM 1223 C CA . PRO A 1 154 ? 22.033 -1.113 -3.279 1.00 76.69 154 PRO A CA 1
ATOM 1224 C C . PRO A 1 154 ? 20.778 -2.008 -3.307 1.00 76.69 154 PRO A C 1
ATOM 1226 O O . PRO A 1 154 ? 20.030 -1.975 -4.280 1.00 76.69 154 PRO A O 1
ATOM 1229 N N . ASP A 1 155 ? 20.493 -2.751 -2.238 1.00 83.56 155 ASP A N 1
ATOM 1230 C CA . ASP A 1 155 ? 19.572 -3.901 -2.249 1.00 83.56 155 ASP A CA 1
ATOM 1231 C C . ASP A 1 155 ? 18.093 -3.590 -1.949 1.00 83.56 155 ASP A C 1
ATOM 1233 O O . ASP A 1 155 ? 17.358 -4.467 -1.504 1.00 83.56 155 ASP A O 1
ATOM 1237 N N . PHE A 1 156 ? 17.635 -2.357 -2.185 1.00 88.94 156 PHE A N 1
ATOM 1238 C CA . PHE A 1 156 ? 16.259 -1.922 -1.871 1.00 88.94 156 PHE A CA 1
ATOM 1239 C C . PHE A 1 156 ? 15.875 -2.119 -0.396 1.00 88.94 156 PHE A C 1
ATOM 1241 O O . PHE A 1 156 ? 14.706 -2.313 -0.064 1.00 88.94 156 PHE A O 1
ATOM 1248 N N . MET A 1 157 ? 16.859 -2.051 0.500 1.00 89.31 157 MET A N 1
ATOM 1249 C CA . MET A 1 157 ? 16.644 -2.232 1.932 1.00 89.31 157 MET A CA 1
ATOM 1250 C C . MET A 1 157 ? 15.701 -1.151 2.452 1.00 89.31 157 MET A C 1
ATOM 1252 O O . MET A 1 157 ? 15.994 0.038 2.326 1.00 89.31 157 MET A O 1
ATOM 1256 N N . ILE A 1 158 ? 14.571 -1.566 3.025 1.00 90.25 158 ILE A N 1
ATOM 1257 C CA . ILE A 1 158 ? 13.555 -0.651 3.550 1.00 90.25 158 ILE A CA 1
ATOM 1258 C C . ILE A 1 158 ? 14.101 0.047 4.791 1.00 90.25 158 ILE A C 1
ATOM 1260 O O . ILE A 1 158 ? 14.528 -0.597 5.748 1.00 90.25 158 ILE A O 1
ATOM 1264 N N . THR A 1 159 ? 14.065 1.375 4.774 1.00 89.81 159 THR A N 1
ATOM 1265 C CA . THR A 1 159 ? 14.514 2.220 5.886 1.00 89.81 159 THR A CA 1
ATOM 1266 C C . THR A 1 159 ? 13.358 2.864 6.637 1.00 89.81 159 THR A C 1
ATOM 1268 O O . THR A 1 159 ? 13.531 3.264 7.786 1.00 89.81 159 THR A O 1
ATOM 1271 N N . GLY A 1 160 ? 12.176 2.939 6.024 1.00 89.38 160 GLY A N 1
ATOM 1272 C CA . GLY A 1 160 ? 10.986 3.457 6.681 1.00 89.38 160 GLY A CA 1
ATOM 1273 C C . GLY A 1 160 ? 9.758 3.457 5.785 1.00 89.38 160 GLY A C 1
ATOM 1274 O O . GLY A 1 160 ? 9.853 3.363 4.562 1.00 89.38 160 GLY A O 1
ATOM 1275 N N . VAL A 1 161 ? 8.605 3.595 6.428 1.00 91.19 161 VAL A N 1
ATOM 1276 C CA . VAL A 1 161 ? 7.312 3.831 5.786 1.00 91.19 161 VAL A CA 1
ATOM 1277 C C . VAL A 1 161 ? 6.790 5.164 6.305 1.00 91.19 161 VAL A C 1
ATOM 1279 O O . VAL A 1 161 ? 6.832 5.428 7.513 1.00 91.19 161 VAL A O 1
ATOM 1282 N N . ILE A 1 162 ? 6.359 6.011 5.384 1.00 90.25 162 ILE A N 1
ATOM 1283 C CA . ILE A 1 162 ? 5.858 7.358 5.640 1.00 90.25 162 ILE A CA 1
ATOM 1284 C C . ILE A 1 162 ? 4.371 7.433 5.290 1.00 90.25 162 ILE A C 1
ATOM 1286 O O . ILE A 1 162 ? 3.791 6.450 4.846 1.00 90.25 162 ILE A O 1
ATOM 1290 N N . ASP A 1 163 ? 3.788 8.610 5.505 1.00 85.38 163 ASP A N 1
ATOM 1291 C CA . ASP A 1 163 ? 2.437 8.949 5.054 1.00 85.38 163 ASP A CA 1
ATOM 1292 C C . ASP A 1 163 ? 1.337 7.979 5.530 1.00 85.38 163 ASP A C 1
ATOM 1294 O O . ASP A 1 163 ? 0.686 7.258 4.780 1.00 85.38 163 ASP A O 1
ATOM 1298 N N . TRP A 1 164 ? 1.157 7.931 6.851 1.00 84.94 164 TRP A N 1
ATOM 1299 C CA . TRP A 1 164 ? 0.166 7.079 7.515 1.00 84.94 164 TRP A CA 1
ATOM 1300 C C . TRP A 1 164 ? -1.206 7.762 7.672 1.00 84.94 164 TRP A C 1
ATOM 1302 O O . TRP A 1 164 ? -2.003 7.350 8.519 1.00 84.94 164 TRP A O 1
ATOM 1312 N N . GLU A 1 165 ? -1.476 8.831 6.917 1.00 81.56 165 GLU A N 1
ATOM 1313 C CA . GLU A 1 165 ? -2.657 9.690 7.089 1.00 81.56 165 GLU A CA 1
ATOM 1314 C C . GLU A 1 165 ? -3.979 8.926 6.907 1.00 81.56 165 GLU A C 1
ATOM 1316 O O . GLU A 1 165 ? -4.934 9.161 7.647 1.00 81.56 165 GLU A O 1
ATOM 1321 N N . PHE A 1 166 ? -4.004 7.934 6.012 1.00 81.88 166 PHE A N 1
ATOM 1322 C CA . PHE A 1 166 ? -5.185 7.117 5.701 1.00 81.88 166 PHE A CA 1
ATOM 1323 C C . PHE A 1 166 ? -5.163 5.739 6.374 1.00 81.88 166 PHE A C 1
ATOM 1325 O O . PHE A 1 166 ? -5.551 4.726 5.785 1.00 81.88 166 PHE A O 1
ATOM 1332 N N . THR A 1 167 ? -4.687 5.690 7.620 1.00 87.06 167 THR A N 1
ATOM 1333 C CA . THR A 1 167 ? -4.659 4.462 8.424 1.00 87.06 167 THR A CA 1
ATOM 1334 C C . THR A 1 167 ? -5.889 4.307 9.304 1.00 87.06 167 THR A C 1
ATOM 1336 O O . THR A 1 167 ? -6.370 5.243 9.945 1.00 87.06 167 THR A O 1
ATOM 1339 N N . TYR A 1 168 ? -6.402 3.084 9.368 1.00 89.75 168 TYR A N 1
ATOM 1340 C CA . TYR A 1 168 ? -7.572 2.748 10.166 1.00 89.75 168 TYR A CA 1
ATOM 1341 C C . TYR A 1 168 ? -7.611 1.259 10.494 1.00 89.75 168 TYR A C 1
ATOM 1343 O O . TYR A 1 168 ? -6.864 0.451 9.953 1.00 89.75 168 TYR A O 1
ATOM 1351 N N . VAL A 1 169 ? -8.495 0.890 11.411 1.00 91.06 169 VAL A N 1
ATOM 1352 C CA . VAL A 1 169 ? -8.799 -0.503 11.717 1.00 91.06 169 VAL A CA 1
ATOM 1353 C C . VAL A 1 169 ? -9.978 -0.958 10.866 1.00 91.06 169 VAL A C 1
ATOM 1355 O O . VAL A 1 169 ? -11.032 -0.319 10.893 1.00 91.06 169 VAL A O 1
ATOM 1358 N N . ALA A 1 170 ? -9.809 -2.069 10.151 1.00 89.88 170 ALA A N 1
ATOM 1359 C CA . ALA A 1 170 ? -10.728 -2.595 9.148 1.00 89.88 170 ALA A CA 1
ATOM 1360 C C . ALA A 1 170 ? -11.040 -4.094 9.361 1.00 89.88 170 ALA A C 1
ATOM 1362 O O . ALA A 1 170 ? -10.323 -4.782 10.096 1.00 89.88 170 ALA A O 1
ATOM 1363 N N . PRO A 1 171 ? -12.092 -4.631 8.714 1.00 90.19 171 PRO A N 1
ATOM 1364 C CA . PRO A 1 171 ? -12.301 -6.074 8.588 1.00 90.19 171 PRO A CA 1
ATOM 1365 C C . PRO A 1 171 ? -11.074 -6.805 8.029 1.00 90.19 171 PRO A C 1
ATOM 1367 O O . PRO A 1 171 ? -10.322 -6.252 7.224 1.00 90.19 171 PRO A O 1
ATOM 1370 N N . ALA A 1 172 ? -10.871 -8.058 8.445 1.00 89.56 172 ALA A N 1
ATOM 1371 C CA . ALA A 1 172 ? -9.713 -8.855 8.035 1.00 89.56 172 ALA A CA 1
ATOM 1372 C C . ALA A 1 172 ? -9.642 -9.041 6.510 1.00 89.56 172 ALA A C 1
ATOM 1374 O O . ALA A 1 172 ? -8.558 -9.111 5.938 1.00 89.56 172 ALA A O 1
ATOM 1375 N N . GLU A 1 173 ? -10.789 -9.033 5.838 1.00 86.38 173 GLU A N 1
ATOM 1376 C CA . GLU A 1 173 ? -10.938 -9.199 4.396 1.00 86.38 173 GLU A CA 1
ATOM 1377 C C . GLU A 1 173 ? -10.173 -8.148 3.585 1.00 86.38 173 GLU A C 1
ATOM 1379 O O . GLU A 1 173 ? -9.718 -8.438 2.480 1.00 86.38 173 GLU A O 1
ATOM 1384 N N . PHE A 1 174 ? -9.960 -6.952 4.143 1.00 84.75 174 PHE A N 1
ATOM 1385 C CA . PHE A 1 174 ? -9.192 -5.887 3.492 1.00 84.75 174 PHE A CA 1
ATOM 1386 C C . PHE A 1 174 ? -7.718 -6.284 3.335 1.00 84.75 174 PHE A C 1
ATOM 1388 O O . PHE A 1 174 ? -7.093 -5.970 2.323 1.00 84.75 174 PHE A O 1
ATOM 1395 N N . THR A 1 175 ? -7.184 -7.061 4.280 1.00 84.81 175 THR A N 1
ATOM 1396 C CA . THR A 1 175 ? -5.803 -7.570 4.233 1.00 84.81 175 THR A CA 1
ATOM 1397 C C . THR A 1 175 ? -5.593 -8.654 3.170 1.00 84.81 175 THR A C 1
ATOM 1399 O O . THR A 1 175 ? -4.456 -8.939 2.807 1.00 84.81 175 THR A O 1
ATOM 1402 N N . TYR A 1 176 ? -6.673 -9.238 2.636 1.00 83.06 176 TYR A N 1
ATOM 1403 C CA . TYR A 1 176 ? -6.616 -10.261 1.582 1.00 83.06 176 TYR A CA 1
ATOM 1404 C C . TYR A 1 176 ? -6.676 -9.669 0.171 1.00 83.06 176 TYR A C 1
ATOM 1406 O O . TYR A 1 176 ? -6.641 -10.409 -0.816 1.00 83.06 176 TYR A O 1
ATOM 1414 N N . THR A 1 177 ? -6.804 -8.347 0.056 1.00 83.75 177 THR A N 1
ATOM 1415 C CA . THR A 1 177 ? -6.878 -7.684 -1.242 1.00 83.75 177 THR A CA 1
ATOM 1416 C C . THR A 1 177 ? -5.526 -7.732 -1.948 1.00 83.75 177 THR A C 1
ATOM 1418 O O . THR A 1 177 ? -4.462 -7.575 -1.348 1.00 83.75 177 THR A O 1
ATOM 1421 N N . ALA A 1 178 ? -5.559 -8.002 -3.253 1.00 88.62 178 ALA A N 1
ATOM 1422 C CA . ALA A 1 178 ? -4.347 -7.998 -4.056 1.00 88.62 178 ALA A CA 1
ATOM 1423 C C . ALA A 1 178 ? -3.798 -6.558 -4.141 1.00 88.62 178 ALA A C 1
ATOM 1425 O O . ALA A 1 178 ? -4.581 -5.644 -4.415 1.00 88.62 178 ALA A O 1
ATOM 1426 N N . PRO A 1 179 ? -2.483 -6.328 -3.950 1.00 90.88 179 PRO A N 1
ATOM 1427 C CA . PRO A 1 179 ? -1.943 -4.973 -3.949 1.00 90.88 179 PRO A CA 1
ATOM 1428 C C . PRO A 1 179 ? -2.177 -4.287 -5.297 1.00 90.88 179 PRO A C 1
ATOM 1430 O O . PRO A 1 179 ? -1.783 -4.803 -6.345 1.00 90.88 179 PRO A O 1
ATOM 1433 N N . TRP A 1 180 ? -2.824 -3.125 -5.293 1.00 87.56 180 TRP A N 1
ATOM 1434 C CA . TRP A 1 180 ? -3.154 -2.398 -6.524 1.00 87.56 180 TRP A CA 1
ATOM 1435 C C . TRP A 1 180 ? -1.904 -1.810 -7.20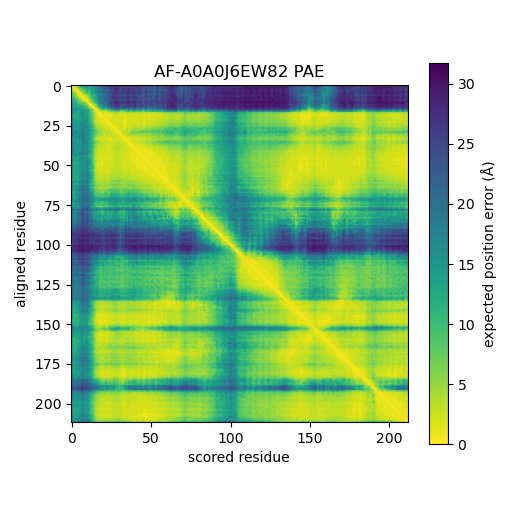4 1.00 87.56 180 TRP A C 1
ATOM 1437 O O . TRP A 1 180 ? -1.827 -1.733 -8.427 1.00 87.56 180 TRP A O 1
ATOM 1447 N N . TRP A 1 181 ? -0.879 -1.484 -6.415 1.00 91.56 181 TRP A N 1
ATOM 1448 C CA . TRP A 1 181 ? 0.330 -0.765 -6.826 1.00 91.56 181 TRP A CA 1
ATOM 1449 C C . TRP A 1 181 ? 1.400 -1.622 -7.521 1.00 91.56 181 TRP A C 1
ATOM 1451 O O . TRP A 1 181 ? 2.495 -1.126 -7.780 1.00 91.56 181 TRP A O 1
ATOM 1461 N N . LEU A 1 182 ? 1.132 -2.893 -7.850 1.00 93.25 182 LEU A N 1
ATOM 1462 C CA . LEU A 1 182 ? 2.142 -3.798 -8.428 1.00 93.25 182 LEU A CA 1
ATOM 1463 C C . LEU A 1 182 ? 2.756 -3.293 -9.742 1.00 93.25 182 LEU A C 1
ATOM 1465 O O . LEU A 1 182 ? 3.897 -3.641 -10.033 1.00 93.25 182 LEU A O 1
ATOM 1469 N N . LEU A 1 183 ? 2.022 -2.478 -10.508 1.00 91.50 183 LEU A N 1
ATOM 1470 C CA . LEU A 1 183 ? 2.506 -1.831 -11.735 1.00 91.50 183 LEU A CA 1
ATOM 1471 C C . LEU A 1 183 ? 2.816 -0.336 -11.557 1.00 91.50 183 LEU A C 1
ATOM 1473 O O . LEU A 1 183 ? 3.178 0.319 -12.528 1.00 91.50 183 LEU A O 1
ATOM 1477 N N . LEU A 1 184 ? 2.654 0.211 -10.348 1.00 89.50 184 LEU A N 1
ATOM 1478 C CA . LEU A 1 184 ? 2.706 1.646 -10.020 1.00 89.50 184 LEU A CA 1
ATOM 1479 C C . LEU A 1 184 ? 1.720 2.550 -10.785 1.00 89.50 184 LEU A C 1
ATOM 1481 O O . LEU A 1 184 ? 1.723 3.757 -10.566 1.00 89.50 184 LEU A O 1
ATOM 1485 N N . GLU A 1 185 ? 0.878 1.977 -11.641 1.00 83.00 185 GLU A N 1
ATOM 1486 C CA . GLU A 1 185 ? -0.180 2.668 -12.376 1.00 83.00 185 GLU A CA 1
ATOM 1487 C C . GLU A 1 185 ? -1.488 2.583 -11.570 1.00 83.00 185 GLU A C 1
ATOM 1489 O O . GLU A 1 185 ? -1.910 1.479 -11.206 1.00 83.00 185 GLU A O 1
ATOM 1494 N N . SER A 1 186 ? -2.154 3.714 -11.318 1.00 69.06 186 SER A N 1
ATOM 1495 C CA . SER A 1 186 ? -3.477 3.711 -10.681 1.00 69.06 186 SER A CA 1
ATOM 1496 C C . SER A 1 186 ? -4.561 3.209 -11.651 1.00 69.06 186 SER A C 1
ATOM 1498 O O . SER A 1 186 ? -4.399 3.384 -12.861 1.00 69.06 186 SER A O 1
ATOM 1500 N N . PRO A 1 187 ? -5.663 2.604 -11.162 1.00 61.03 187 PRO A N 1
ATOM 1501 C CA . PRO A 1 187 ? -6.790 2.148 -11.987 1.00 61.03 187 PRO A CA 1
ATOM 1502 C C . PRO A 1 187 ? -7.337 3.172 -12.983 1.00 61.03 187 PRO A C 1
ATOM 1504 O O . PRO A 1 187 ? -7.824 2.802 -14.051 1.00 61.03 187 PRO A O 1
ATOM 1507 N N . GLU A 1 188 ? -7.232 4.455 -12.653 1.00 61.34 188 GLU A N 1
ATOM 1508 C CA . GLU A 1 188 ? -7.691 5.582 -13.463 1.00 61.34 188 GLU A CA 1
ATOM 1509 C C . GLU A 1 188 ? -6.711 5.932 -14.592 1.00 61.34 188 GLU A C 1
ATOM 1511 O O . GLU A 1 188 ? -7.115 6.508 -15.600 1.00 61.34 188 GLU A O 1
ATOM 1516 N N . ALA A 1 189 ? -5.431 5.580 -14.435 1.00 62.56 189 ALA A N 1
ATOM 1517 C CA . ALA A 1 189 ? -4.352 5.893 -15.369 1.00 62.56 189 ALA A CA 1
ATOM 1518 C C . ALA A 1 189 ? -4.113 4.800 -16.431 1.00 62.56 189 ALA A C 1
ATOM 1520 O O . ALA A 1 189 ? -3.228 4.949 -17.276 1.00 62.56 189 ALA A O 1
ATOM 1521 N N . TRP A 1 190 ? -4.857 3.688 -16.392 1.00 64.56 190 TRP A N 1
ATOM 1522 C CA . TRP A 1 190 ? -4.645 2.562 -17.305 1.00 64.56 190 TRP A CA 1
ATOM 1523 C C . TRP A 1 190 ? -5.106 2.866 -18.738 1.00 64.56 190 TRP A C 1
ATOM 1525 O O . TRP A 1 190 ? -6.122 3.518 -18.976 1.00 64.56 190 TRP A O 1
ATOM 1535 N N . GLU A 1 191 ? -4.363 2.329 -19.712 1.00 58.69 191 GLU A N 1
ATOM 1536 C CA . GLU A 1 191 ? -4.764 2.304 -21.122 1.00 58.69 191 GLU A CA 1
ATOM 1537 C C . GLU A 1 191 ? -6.133 1.622 -21.303 1.00 58.69 191 GLU A C 1
ATOM 1539 O O . GLU A 1 191 ? -6.547 0.779 -20.508 1.00 58.69 191 GLU A O 1
ATOM 1544 N N . SER A 1 192 ? -6.828 1.932 -22.400 1.00 67.44 192 SER A N 1
ATOM 1545 C CA . SER A 1 192 ? -8.208 1.501 -22.680 1.00 67.44 192 SER A CA 1
ATOM 1546 C C . SER A 1 192 ? -8.468 -0.019 -22.725 1.00 67.44 192 SER A C 1
ATOM 1548 O O . SER A 1 192 ? -9.619 -0.421 -22.894 1.00 67.44 192 SER A O 1
ATOM 1550 N N . ASP A 1 193 ? -7.441 -0.870 -22.606 1.00 81.50 193 ASP A N 1
ATOM 1551 C CA . ASP A 1 193 ? -7.568 -2.331 -22.628 1.00 81.50 193 ASP A CA 1
ATOM 1552 C C . ASP A 1 193 ? -7.319 -2.970 -21.250 1.00 81.50 193 ASP A C 1
ATOM 1554 O O . ASP A 1 193 ? -6.191 -3.273 -20.843 1.00 81.50 193 ASP A O 1
ATOM 1558 N N . LEU A 1 194 ? -8.424 -3.271 -20.565 1.00 81.38 194 LEU A N 1
ATOM 1559 C CA . LEU A 1 194 ? -8.430 -3.979 -19.287 1.00 81.38 194 LEU A CA 1
ATOM 1560 C C . LEU A 1 194 ? -7.766 -5.364 -19.368 1.00 81.38 194 LEU A C 1
ATOM 1562 O O . LEU A 1 194 ? -7.137 -5.798 -18.405 1.00 81.38 194 LEU A O 1
ATOM 1566 N N . ASN A 1 195 ? -7.882 -6.083 -20.488 1.00 86.38 195 ASN A N 1
ATOM 1567 C CA . ASN A 1 195 ? -7.289 -7.417 -20.606 1.00 86.38 195 ASN A CA 1
ATOM 1568 C C . ASN A 1 195 ? -5.764 -7.337 -20.676 1.00 86.38 195 ASN A C 1
ATOM 1570 O O . ASN A 1 195 ? -5.083 -8.143 -20.036 1.00 86.38 195 ASN A O 1
ATOM 1574 N N . ALA A 1 196 ? -5.234 -6.351 -21.402 1.00 85.50 196 ALA A N 1
ATOM 1575 C CA . ALA A 1 196 ? -3.802 -6.085 -21.457 1.00 85.50 196 ALA A CA 1
ATOM 1576 C C . ALA A 1 196 ? -3.254 -5.691 -20.077 1.00 85.50 196 ALA A C 1
ATOM 1578 O O . ALA A 1 196 ? -2.234 -6.233 -19.639 1.00 85.50 196 ALA A O 1
ATOM 1579 N N . PHE A 1 197 ? -3.964 -4.821 -19.349 1.00 85.31 197 PHE A N 1
ATOM 1580 C CA . PHE A 1 197 ? -3.632 -4.503 -17.961 1.00 85.31 197 PHE A CA 1
ATOM 1581 C C . PHE A 1 197 ? -3.618 -5.763 -17.082 1.00 85.31 197 PHE A C 1
ATOM 1583 O O . PHE A 1 197 ? -2.608 -6.068 -16.446 1.00 85.31 197 PHE A O 1
ATOM 1590 N N . LEU A 1 198 ? -4.701 -6.549 -17.093 1.00 88.50 198 LEU A N 1
ATOM 1591 C CA . LEU A 1 198 ? -4.825 -7.751 -16.267 1.00 88.50 198 LEU A CA 1
ATOM 1592 C C . LEU A 1 198 ? -3.746 -8.789 -16.585 1.00 88.50 198 LEU A C 1
ATOM 1594 O O . LEU A 1 198 ? -3.303 -9.494 -15.681 1.00 88.50 198 LEU A O 1
ATOM 1598 N N . ALA A 1 199 ? -3.310 -8.902 -17.841 1.00 90.12 199 ALA A N 1
ATOM 1599 C CA . ALA A 1 199 ? -2.216 -9.789 -18.220 1.00 90.12 199 ALA A CA 1
ATOM 1600 C C . ALA A 1 199 ? -0.891 -9.372 -17.557 1.00 90.12 199 ALA A C 1
ATOM 1602 O O . ALA A 1 199 ? -0.237 -10.214 -16.933 1.00 90.12 199 ALA A O 1
ATOM 1603 N N . ARG A 1 200 ? -0.535 -8.079 -17.620 1.00 89.62 200 ARG A N 1
ATOM 1604 C CA . ARG A 1 200 ? 0.659 -7.519 -16.958 1.00 89.62 200 ARG A CA 1
ATOM 1605 C C . ARG A 1 200 ? 0.562 -7.642 -15.439 1.00 89.62 200 ARG A C 1
ATOM 1607 O O . ARG A 1 200 ? 1.493 -8.124 -14.795 1.00 89.62 200 ARG A O 1
ATOM 1614 N N . TYR A 1 201 ? -0.581 -7.268 -14.872 1.00 91.12 201 TYR A N 1
ATOM 1615 C CA . TYR A 1 201 ? -0.824 -7.304 -13.434 1.00 91.12 201 TYR A CA 1
ATOM 1616 C C . TYR A 1 201 ? -0.717 -8.729 -12.879 1.00 91.12 201 TYR A C 1
ATOM 1618 O O . TYR A 1 201 ? -0.009 -8.965 -11.905 1.00 91.12 201 TYR A O 1
ATOM 1626 N N . LYS A 1 202 ? -1.340 -9.718 -13.537 1.00 93.31 202 LYS A N 1
ATOM 1627 C CA . LYS A 1 202 ? -1.293 -11.127 -13.104 1.00 93.31 202 LYS A CA 1
ATOM 1628 C C . LYS A 1 202 ? 0.120 -11.708 -13.100 1.00 93.31 202 LYS A C 1
ATOM 1630 O O . LYS A 1 202 ? 0.388 -12.599 -12.296 1.00 93.31 202 LYS A O 1
ATOM 1635 N N . LEU A 1 203 ? 1.010 -11.254 -13.985 1.00 93.19 203 LEU A N 1
ATOM 1636 C CA . LEU A 1 203 ? 2.413 -11.675 -13.975 1.00 93.19 203 LEU A CA 1
ATOM 1637 C C . LEU A 1 203 ? 3.107 -11.219 -12.684 1.00 93.19 203 LEU A C 1
ATOM 1639 O O . LEU A 1 203 ? 3.705 -12.035 -11.985 1.00 93.19 203 LEU A O 1
ATOM 1643 N N . HIS A 1 204 ? 2.951 -9.944 -12.338 1.00 94.50 204 HIS A N 1
ATOM 1644 C CA . HIS A 1 204 ? 3.554 -9.353 -11.146 1.00 94.50 204 HIS A CA 1
ATOM 1645 C C . HIS A 1 204 ? 2.896 -9.859 -9.861 1.00 94.50 204 HIS A C 1
ATOM 1647 O O . HIS A 1 204 ? 3.595 -10.150 -8.896 1.00 94.50 204 HIS A O 1
ATOM 1653 N N . LEU A 1 205 ? 1.581 -10.100 -9.870 1.00 95.19 205 LEU A N 1
ATOM 1654 C CA . LEU A 1 205 ? 0.879 -10.734 -8.754 1.00 95.19 205 LEU A CA 1
ATOM 1655 C C . LEU A 1 205 ? 1.441 -12.131 -8.467 1.00 95.19 205 LEU A C 1
ATOM 1657 O O . LEU A 1 205 ? 1.664 -12.478 -7.313 1.00 95.19 205 LEU A O 1
ATOM 1661 N N . LYS A 1 206 ? 1.731 -12.930 -9.502 1.00 95.56 206 LYS A N 1
ATOM 1662 C CA . LYS A 1 206 ? 2.378 -14.240 -9.321 1.00 95.56 206 LYS A CA 1
ATOM 1663 C C . LYS A 1 206 ? 3.785 -14.122 -8.739 1.00 95.56 206 LYS A C 1
ATOM 1665 O O . LYS A 1 206 ? 4.187 -15.018 -8.007 1.00 95.56 206 LYS A O 1
ATOM 1670 N N . LEU A 1 207 ? 4.543 -13.082 -9.087 1.00 95.00 207 LEU A N 1
ATOM 1671 C CA . LEU A 1 207 ? 5.860 -12.833 -8.494 1.00 95.00 207 LEU A CA 1
ATOM 1672 C C . LEU A 1 207 ? 5.735 -12.419 -7.027 1.00 95.00 207 LEU A C 1
ATOM 1674 O O . LEU A 1 207 ? 6.426 -12.983 -6.186 1.00 95.00 207 LEU A O 1
ATOM 1678 N N . PHE A 1 208 ? 4.815 -11.507 -6.718 1.00 95.88 208 PHE A N 1
ATOM 1679 C CA . PHE A 1 208 ? 4.532 -11.063 -5.357 1.00 95.88 208 PHE A CA 1
ATOM 1680 C C . PHE A 1 208 ? 4.115 -12.233 -4.454 1.00 95.88 208 PHE A C 1
ATOM 1682 O O . PHE A 1 208 ? 4.707 -12.448 -3.404 1.00 95.88 208 PHE A O 1
ATOM 1689 N N . LEU A 1 209 ? 3.182 -13.074 -4.909 1.00 94.81 209 LEU A N 1
ATOM 1690 C CA . LEU A 1 209 ? 2.721 -14.246 -4.155 1.00 94.81 209 LEU A CA 1
ATOM 1691 C C . LEU A 1 209 ? 3.797 -15.323 -3.936 1.00 94.81 209 LEU A C 1
ATOM 1693 O O . LEU A 1 209 ? 3.602 -16.195 -3.099 1.00 94.81 209 LEU A O 1
ATOM 1697 N N . LYS A 1 210 ? 4.911 -15.315 -4.682 1.00 95.06 210 LYS A N 1
ATOM 1698 C CA . LYS A 1 210 ? 6.034 -16.240 -4.432 1.00 95.06 210 LYS A CA 1
ATOM 1699 C C . LYS A 1 210 ? 6.899 -15.820 -3.244 1.00 95.06 210 LYS A C 1
ATOM 1701 O O . LYS A 1 210 ? 7.656 -16.652 -2.752 1.00 95.06 210 LYS A O 1
ATOM 1706 N N . VAL A 1 211 ? 6.853 -14.543 -2.866 1.00 93.81 211 VAL A N 1
ATOM 1707 C CA . VAL A 1 211 ? 7.714 -13.950 -1.830 1.00 93.81 211 VAL A CA 1
ATOM 1708 C C . VAL A 1 211 ? 6.940 -13.440 -0.610 1.00 93.81 211 VAL A C 1
ATOM 1710 O O . VAL A 1 211 ? 7.582 -12.995 0.345 1.00 93.81 211 VAL A O 1
ATOM 1713 N N . LEU A 1 212 ? 5.603 -13.491 -0.678 1.00 87.88 212 LEU A N 1
ATOM 1714 C CA . LEU A 1 212 ? 4.657 -13.294 0.423 1.00 87.88 212 LEU A CA 1
ATOM 1715 C C . LEU A 1 212 ? 4.636 -14.524 1.336 1.00 87.88 212 LEU A C 1
ATOM 1717 O O . LEU A 1 212 ? 4.654 -14.321 2.567 1.00 87.88 212 LEU A O 1
#

Nearest PDB structures (foldseek):
  2ckq-assembly1_B  TM=5.166E-01  e=1.078E-01  Homo sapiens
  9dk2-assembly1_A  TM=4.895E-01  e=8.887E-01  Streptomyces rochei
  5oj0-assembly1_A  TM=3.271E-01  e=8.293E+00  Streptococcus pneumoniae

Organism: NCBI:txid454284

pLDDT: mean 78.13, std 17.34, range [30.38, 96.12]

Sequence (212 aa):
MDMIACPGCPWWWVLGGTLLSKRLRDPTKESLSLDLNLSDSDLQKVYHGMACILLELAKLMFPAIGGLELDSGIWKVSKRPLTLNMNELELATQQFLHLHHQRNDAVEDGHDCCKKYIAWCLFHRIAREIQTEPGPFHFYCDDLCPSNVLTCDPDFMITGVIDWEFTYVAPAEFTYTAPWWLLLESPEAWESDLNAFLARYKLHLKLFLKVL

Mean predicted aligned error: 9.96 Å

Foldseek 3Di:
DDFDADPDDPCPPDPPFDQQQVVQADPVDPASWGDPPDDLQLLLLQLLQLVVVLVVQQVAWDQDWAAWDQDPNDIDHDHHQPAPVVVVVVVVVVVVVCVVPPPDPPAPDPVSVVVVVVVVVVVVVVVVVDDFDNDRWTKDANPPESRQWTADDDRRHTGGGHDRVRIITGTSVRSVDQDQCLGPAHPVRDDPDPVVVCVVSVVSSVSSVVSD

Radius of gyration: 19.2 Å; Cα contacts (8 Å, |Δi|>4): 252; chains: 1; bounding box: 49×42×50 Å

Solvent-accessible surface area (backbone atoms only — not comparable to full-atom values): 12595 Å² total; per-residue (Å²): 135,85,71,81,78,74,94,83,71,90,66,87,84,56,96,73,48,50,41,39,37,76,74,43,36,28,87,89,47,91,61,67,28,49,35,86,83,61,50,71,68,57,52,41,50,46,37,27,53,52,33,52,52,54,56,58,39,62,67,41,69,36,96,53,72,13,11,72,40,76,54,95,87,41,80,41,69,79,40,78,54,54,38,54,68,51,52,53,45,47,52,50,54,48,40,58,61,28,73,75,74,54,98,65,89,83,53,91,45,76,65,52,42,50,49,53,51,52,51,49,57,50,48,58,51,50,62,70,68,60,83,72,72,96,60,71,16,21,51,44,51,77,66,76,40,49,76,32,26,26,18,38,86,89,78,55,45,75,73,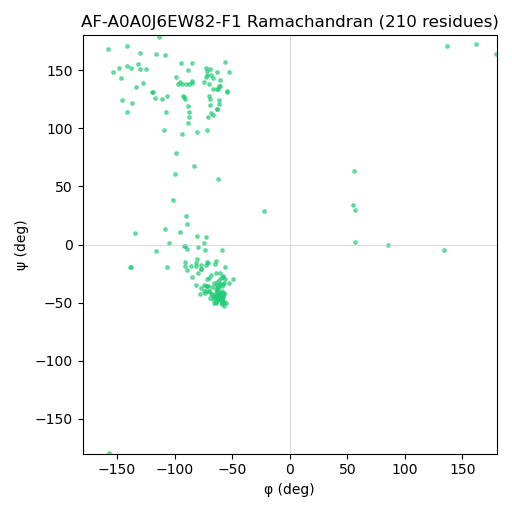43,72,54,80,69,81,31,35,27,31,34,52,54,68,66,78,71,55,77,74,72,55,77,48,48,44,54,89,87,72,57,69,99,49,64,67,62,49,50,55,57,48,52,53,49,49,55,50,38,66,73,51,97

Secondary structure (DSSP, 8-state):
--PPPPTT-S-TT----EEHHHHHB-TT-SS--B-TTS-HHHHHHHHHHHHHHHHHHTT-EESS-EEEEEETTEEEEEE----HHHHHHHHHHHHHHHHTT---SS-SSHHHHHHHHHHHHHHHHHHHH----S--EEEEETT-SGGGEEEETTTTEEEEE---TTEEEE-GGGGGSPPGGGGS--TTS--S-HHHHHHHHHHHHHHHHHH-

InterPro domains:
  IPR011009 Protein kinase-like domain superfamily [SSF56112] (114-203)
  IPR051678 Aminoglycoside Phosphotransferase Enzymes [PTHR21310] (21-196)